Protein AF-A0A1W0X1Z4-F1 (afdb_monomer_lite)

Radius of gyration: 54.41 Å; chains: 1; bounding box: 114×65×173 Å

Organism: Hypsibius exemplaris (NCBI:txid2072580)

pLDDT: mean 77.18, std 20.22, range [38.5, 98.75]

InterPro domains:
  IPR028118 Chibby family [PF14645] (22-93)
  IPR028118 Chibby family [PF14645] (187-238)

Foldseek 3Di:
DDDPDPDDPPPPDDDPVVVVVVVVPPPPPDDPDPPDDPPPPPPDDPVVCCVVPNDPPQFDWDDDPDQWIWGQDPNDTDTDRPPDPDDDDDDDDDDDDDDDDDDDDDDDDDDDDPDDPPPPDDDDDDDDPDCVVVVVVVVVVVVVVVVVVVVVVVVVVVVVVVVVVVVVVVVVVVVVVVVVVVVVVVVVVVVVVVVVVVVVVVVVVVVVVVVVVVVVVVVVVVVVVVVVVVVVVVVVVVVVVVVVVVVVCVVPPPPPDDDDDDDDDDDDDD

Structure (mmCIF, N/CA/C/O backbone):
data_AF-A0A1W0X1Z4-F1
#
_entry.id   AF-A0A1W0X1Z4-F1
#
loop_
_atom_site.group_PDB
_atom_site.id
_atom_site.type_symbol
_atom_site.label_atom_id
_atom_site.label_alt_id
_atom_site.label_comp_id
_atom_site.label_asym_id
_atom_site.label_entity_id
_atom_site.label_seq_id
_atom_site.pdbx_PDB_ins_code
_atom_site.Cartn_x
_atom_site.Cartn_y
_atom_site.Cartn_z
_atom_site.occupancy
_atom_site.B_iso_or_equiv
_atom_site.auth_seq_id
_atom_site.auth_comp_id
_atom_site.auth_asym_id
_atom_site.auth_atom_id
_atom_site.pdbx_PDB_model_num
ATOM 1 N N . MET A 1 1 ? 16.809 -26.028 27.081 1.00 42.41 1 MET A N 1
ATOM 2 C CA . MET A 1 1 ? 16.417 -24.668 26.638 1.00 42.41 1 MET A CA 1
ATOM 3 C C . MET A 1 1 ? 15.830 -24.842 25.261 1.00 42.41 1 MET A C 1
ATOM 5 O O . MET A 1 1 ? 16.553 -25.019 24.288 1.00 42.41 1 MET A O 1
ATOM 9 N N . ASP A 1 2 ? 14.516 -24.996 25.261 1.00 44.25 2 ASP A N 1
ATOM 10 C CA . ASP A 1 2 ? 13.829 -25.962 24.418 1.00 44.25 2 ASP A CA 1
ATOM 11 C C . ASP A 1 2 ? 13.293 -25.353 23.127 1.00 44.25 2 ASP A C 1
ATOM 13 O O . ASP A 1 2 ? 12.839 -24.211 23.065 1.00 44.25 2 ASP A O 1
ATOM 17 N N . SER A 1 3 ? 13.363 -26.166 22.080 1.00 46.91 3 SER A N 1
ATOM 18 C CA . SER A 1 3 ? 12.913 -25.885 20.726 1.00 46.91 3 SER A CA 1
ATOM 19 C C . SER A 1 3 ? 11.382 -25.886 20.682 1.00 46.91 3 SER A C 1
ATOM 21 O O . SER A 1 3 ? 10.746 -26.938 20.728 1.00 46.91 3 SER A O 1
ATOM 23 N N . ILE A 1 4 ? 10.768 -24.709 20.569 1.00 54.06 4 ILE A N 1
ATOM 24 C CA . ILE A 1 4 ? 9.315 -24.583 20.402 1.00 54.06 4 ILE A CA 1
ATOM 25 C C . ILE A 1 4 ? 8.946 -24.979 18.963 1.00 54.06 4 ILE A C 1
ATOM 27 O O . ILE A 1 4 ? 8.939 -24.161 18.043 1.00 54.06 4 ILE A O 1
ATOM 31 N N . GLN A 1 5 ? 8.621 -26.259 18.768 1.00 52.72 5 GLN A N 1
ATOM 32 C CA . GLN A 1 5 ? 7.904 -26.749 17.592 1.00 52.72 5 GLN A CA 1
ATOM 33 C C . GLN A 1 5 ? 6.473 -26.192 17.605 1.00 52.72 5 GLN A C 1
ATOM 35 O O . GLN A 1 5 ? 5.587 -26.707 18.289 1.00 52.72 5 GLN A O 1
ATOM 40 N N . ARG A 1 6 ? 6.217 -25.146 16.813 1.00 51.22 6 ARG A N 1
ATOM 41 C CA . ARG A 1 6 ? 4.850 -24.715 16.492 1.00 51.22 6 ARG A CA 1
ATOM 42 C C . ARG A 1 6 ? 4.197 -25.760 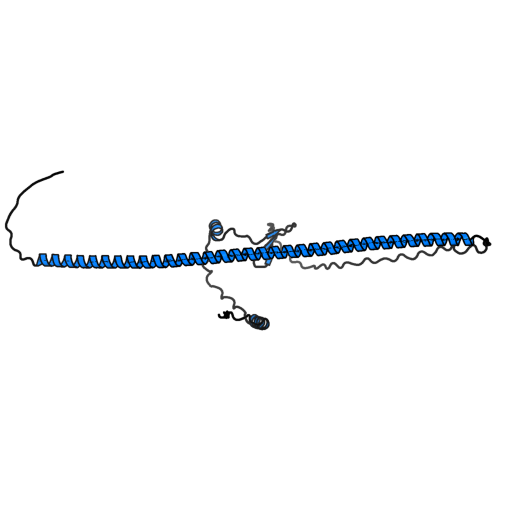15.584 1.00 51.22 6 ARG A C 1
ATOM 44 O O . ARG A 1 6 ? 4.406 -25.758 14.375 1.00 51.22 6 ARG A O 1
ATOM 51 N N . ARG A 1 7 ? 3.388 -26.650 16.162 1.00 42.22 7 ARG A N 1
ATOM 52 C CA . ARG A 1 7 ? 2.442 -27.484 15.407 1.00 42.22 7 ARG A CA 1
ATOM 53 C C . ARG A 1 7 ? 1.298 -26.596 14.913 1.00 42.22 7 ARG A C 1
ATOM 55 O O . ARG A 1 7 ? 0.395 -26.258 15.673 1.00 42.22 7 ARG A O 1
ATOM 62 N N . SER A 1 8 ? 1.344 -26.186 13.649 1.00 48.97 8 SER A N 1
ATOM 63 C CA . SER A 1 8 ? 0.197 -25.575 12.978 1.00 48.97 8 SER A CA 1
ATOM 64 C C . SER A 1 8 ? -0.847 -26.658 12.693 1.00 48.97 8 SER A C 1
ATOM 66 O O . SER A 1 8 ? -0.655 -27.477 11.801 1.00 48.97 8 SER A O 1
ATOM 68 N N . ASN A 1 9 ? -1.965 -26.649 13.420 1.00 50.47 9 ASN A N 1
ATOM 69 C CA . ASN A 1 9 ? -3.124 -27.519 13.166 1.00 50.47 9 ASN A CA 1
ATOM 70 C C . ASN A 1 9 ? -3.981 -27.057 11.969 1.00 50.47 9 ASN A C 1
ATOM 72 O O . ASN A 1 9 ? -5.149 -27.421 11.866 1.00 50.47 9 ASN A O 1
ATOM 76 N N . PHE A 1 10 ? -3.428 -26.252 11.060 1.00 44.81 10 PHE A N 1
ATOM 77 C CA . PHE A 1 10 ? -4.085 -26.013 9.782 1.00 44.81 10 PHE A CA 1
ATOM 78 C C . PHE A 1 10 ? -3.800 -27.210 8.876 1.00 44.81 10 PHE A C 1
ATOM 80 O O . PHE A 1 10 ? -2.621 -27.508 8.664 1.00 44.81 10 PHE A O 1
ATOM 87 N N . PRO A 1 11 ? -4.831 -27.905 8.355 1.00 53.03 11 PRO A N 1
ATOM 88 C CA . PRO A 1 11 ? -4.624 -28.969 7.389 1.00 53.03 11 PRO A CA 1
ATOM 89 C C . PRO A 1 11 ? -3.854 -28.363 6.223 1.00 53.03 11 PRO A C 1
ATOM 91 O O . PRO A 1 11 ? -4.335 -27.460 5.536 1.00 53.03 11 PRO A O 1
ATOM 94 N N . THR A 1 12 ? -2.605 -28.798 6.088 1.00 54.62 12 THR A N 1
ATOM 95 C CA . THR A 1 12 ? -1.700 -28.364 5.040 1.00 54.62 12 THR A CA 1
ATOM 96 C C . THR A 1 12 ? -2.408 -28.616 3.722 1.00 54.62 12 THR A C 1
ATOM 98 O O . THR A 1 12 ? -2.761 -29.752 3.420 1.00 54.62 12 THR A O 1
ATOM 101 N N . LEU A 1 13 ? -2.704 -27.513 3.036 1.00 56.91 13 LEU A N 1
ATOM 102 C CA . LEU A 1 13 ? -3.072 -27.386 1.634 1.00 56.91 13 LEU A CA 1
ATOM 103 C C . LEU A 1 13 ? -3.177 -28.738 0.923 1.00 56.91 13 LEU A C 1
ATOM 105 O O . LEU A 1 13 ? -2.164 -29.349 0.578 1.00 56.91 13 LEU A O 1
ATOM 109 N N . LEU A 1 14 ? -4.417 -29.185 0.708 1.00 55.78 14 LEU A N 1
ATOM 110 C CA . LEU A 1 14 ? -4.718 -30.278 -0.210 1.00 55.78 14 LEU A CA 1
ATOM 111 C C . LEU A 1 14 ? -3.873 -30.106 -1.477 1.00 55.78 14 LEU A C 1
ATOM 113 O O . LEU A 1 14 ? -3.861 -29.033 -2.085 1.00 55.78 14 LEU A O 1
ATOM 117 N N . HIS A 1 15 ? -3.158 -31.170 -1.843 1.00 62.44 15 HIS A N 1
ATOM 118 C CA . HIS A 1 15 ? -2.322 -31.233 -3.035 1.00 62.44 15 HIS A CA 1
ATOM 119 C C . HIS A 1 15 ? -3.107 -30.680 -4.243 1.00 62.44 15 HIS A C 1
ATOM 121 O O . HIS A 1 15 ? -4.278 -31.044 -4.398 1.00 62.44 15 HIS A O 1
ATOM 127 N N . PRO A 1 16 ? -2.516 -29.842 -5.121 1.00 66.19 16 PRO A N 1
ATOM 128 C CA . PRO A 1 16 ? -3.241 -29.161 -6.201 1.00 66.19 16 PRO A CA 1
ATOM 129 C C . PRO A 1 16 ? -4.113 -30.086 -7.064 1.00 66.19 16 PRO A C 1
ATOM 131 O O . PRO A 1 16 ? -5.140 -29.668 -7.584 1.00 66.19 16 PRO A O 1
ATOM 134 N N . VAL A 1 17 ? -3.744 -31.365 -7.170 1.00 62.34 17 VAL A N 1
ATOM 135 C CA . VAL A 1 17 ? -4.475 -32.398 -7.921 1.00 62.34 17 VAL A CA 1
ATOM 136 C C . VAL A 1 17 ? -5.782 -32.844 -7.234 1.00 62.34 17 VAL A C 1
ATOM 138 O O . VAL A 1 17 ? -6.765 -33.131 -7.916 1.00 62.34 17 VAL A O 1
ATOM 141 N N . GLU A 1 18 ? -5.844 -32.854 -5.901 1.00 60.94 18 GLU A N 1
ATOM 142 C CA . GLU A 1 18 ? -7.048 -33.224 -5.134 1.00 60.94 18 GLU A CA 1
ATOM 143 C C . GLU A 1 18 ? -8.120 -32.121 -5.203 1.00 60.94 18 GLU A C 1
ATOM 145 O O . GLU A 1 18 ? -9.317 -32.406 -5.286 1.00 60.94 18 GLU A O 1
ATOM 150 N N . TYR A 1 19 ? -7.698 -30.854 -5.273 1.00 61.56 19 TYR A N 1
ATOM 151 C CA . TYR A 1 19 ? -8.595 -29.696 -5.364 1.00 61.56 19 TYR A CA 1
ATOM 152 C C . TYR A 1 19 ? -9.484 -29.731 -6.623 1.00 61.56 19 TYR A C 1
ATOM 154 O O . TYR A 1 19 ? -10.674 -29.405 -6.574 1.00 61.56 19 TYR A O 1
ATOM 162 N N . TYR A 1 20 ? -8.953 -30.212 -7.753 1.00 59.94 20 TYR A N 1
ATOM 163 C CA . TYR A 1 20 ? -9.721 -30.318 -9.000 1.00 59.94 20 TYR A CA 1
ATOM 164 C C . TYR A 1 20 ? -10.710 -31.491 -9.025 1.00 59.94 20 TYR A C 1
ATOM 166 O O . TYR A 1 20 ? -11.700 -31.427 -9.759 1.00 59.94 20 TYR A O 1
ATOM 174 N N . LYS A 1 21 ? -10.516 -32.530 -8.199 1.00 61.91 21 LYS A N 1
ATOM 175 C CA . LYS A 1 21 ? -11.483 -33.636 -8.071 1.00 61.91 21 LYS A CA 1
ATOM 176 C C . LYS A 1 21 ? -12.766 -33.195 -7.363 1.00 61.91 21 LYS A C 1
ATOM 178 O O . LYS A 1 21 ? -13.852 -33.589 -7.782 1.00 61.91 21 LYS A O 1
ATOM 183 N N . TYR A 1 22 ? -12.665 -32.320 -6.361 1.00 57.91 22 TYR A N 1
ATOM 184 C CA . TYR A 1 22 ? -13.831 -31.808 -5.628 1.00 57.91 22 TYR A CA 1
ATOM 185 C C . TYR A 1 22 ? -14.647 -30.778 -6.420 1.00 57.91 22 TYR A C 1
ATOM 187 O O . TYR A 1 22 ? -15.870 -30.719 -6.285 1.00 57.91 22 TYR A O 1
ATOM 195 N N . LYS A 1 23 ? -14.012 -30.018 -7.319 1.00 58.75 23 LYS A N 1
ATOM 196 C CA . LYS A 1 23 ? -14.700 -28.988 -8.115 1.00 58.75 23 LYS A CA 1
ATOM 197 C C . LYS A 1 23 ? -15.710 -29.560 -9.123 1.00 58.75 23 LYS A C 1
ATOM 199 O O . LYS A 1 23 ? -16.647 -28.863 -9.497 1.00 58.75 23 LYS A O 1
ATOM 204 N N . LYS A 1 24 ? -15.560 -30.824 -9.544 1.00 61.50 24 LYS A N 1
ATOM 205 C CA . LYS A 1 24 ? -16.458 -31.458 -10.531 1.00 61.50 24 LYS A CA 1
ATOM 206 C C . LYS A 1 24 ? -17.792 -31.932 -9.937 1.00 61.50 24 LYS A C 1
ATOM 208 O O . LYS A 1 24 ? -18.762 -32.062 -10.676 1.00 61.50 24 LYS A O 1
ATOM 213 N N . TYR A 1 25 ? -17.852 -32.147 -8.621 1.00 68.31 25 TYR A N 1
ATOM 214 C CA . TYR A 1 25 ? -19.056 -32.620 -7.921 1.00 68.31 25 TYR A CA 1
ATOM 215 C C . TYR A 1 25 ? -19.674 -31.577 -6.989 1.00 68.31 25 TYR A C 1
ATOM 217 O O . TYR A 1 25 ? -20.813 -31.741 -6.554 1.00 68.31 25 TYR A O 1
ATOM 225 N N . PHE A 1 26 ? -18.967 -30.481 -6.708 1.00 64.50 26 PHE A N 1
ATOM 226 C CA . PHE A 1 26 ? -19.523 -29.377 -5.941 1.00 64.50 26 PHE A CA 1
ATOM 227 C C . PHE A 1 26 ? -20.346 -28.458 -6.849 1.00 64.50 26 PHE A C 1
ATOM 229 O O . PHE A 1 26 ? -19.902 -27.396 -7.276 1.00 64.50 26 PHE A O 1
ATOM 236 N N . GLN A 1 27 ? -21.564 -28.892 -7.160 1.00 75.88 27 GLN A N 1
ATOM 237 C CA . GLN A 1 27 ? -22.613 -27.998 -7.633 1.00 75.88 27 GLN A CA 1
ATOM 238 C C . GLN A 1 27 ? -23.367 -27.516 -6.390 1.00 75.88 27 GLN A C 1
ATOM 240 O O . GLN A 1 27 ? -24.193 -28.274 -5.869 1.00 75.88 27 GLN A O 1
ATOM 245 N N . PRO A 1 28 ? -23.065 -26.318 -5.845 1.00 74.25 28 PRO A N 1
ATOM 246 C CA . PRO A 1 28 ? -23.845 -25.786 -4.740 1.00 74.25 28 PRO A CA 1
ATOM 247 C C . PRO A 1 28 ? -25.300 -25.755 -5.194 1.00 74.25 28 PRO A C 1
ATOM 249 O O . PRO A 1 28 ? -25.640 -25.117 -6.192 1.00 74.25 28 PRO A O 1
ATOM 252 N N . LYS A 1 29 ? -26.144 -26.531 -4.509 1.00 77.25 29 LYS A N 1
ATOM 253 C CA . LYS A 1 29 ? -27.566 -26.614 -4.829 1.00 77.25 29 LYS A CA 1
ATOM 254 C C . LYS A 1 29 ? -28.115 -25.190 -4.818 1.00 77.25 29 LYS A C 1
ATOM 256 O O . LYS A 1 29 ? -27.936 -24.479 -3.829 1.00 77.25 29 LYS A O 1
ATOM 261 N N . LEU A 1 30 ? -28.749 -24.784 -5.919 1.00 73.56 30 LEU A N 1
ATOM 262 C CA . LEU A 1 30 ? -29.443 -23.502 -6.007 1.00 73.56 30 LEU A CA 1
ATOM 263 C C . LEU A 1 30 ? -30.362 -23.379 -4.793 1.00 73.56 30 LEU A C 1
ATOM 265 O O . LEU A 1 30 ? -31.167 -24.275 -4.525 1.00 73.56 30 LEU A O 1
ATOM 269 N N . ALA A 1 31 ? -30.186 -22.301 -4.027 1.00 74.81 31 ALA A N 1
ATOM 270 C CA . ALA A 1 31 ? -31.009 -22.062 -2.856 1.00 74.81 31 ALA A CA 1
ATOM 271 C C . ALA A 1 31 ? -32.487 -22.081 -3.289 1.00 74.81 31 ALA A C 1
ATOM 273 O O . ALA A 1 31 ? -32.821 -21.454 -4.300 1.00 74.81 31 ALA A O 1
ATOM 274 N N . PRO A 1 32 ? -33.371 -22.793 -2.567 1.00 79.06 32 PRO A N 1
ATOM 275 C CA . PRO A 1 32 ? -34.784 -22.833 -2.906 1.00 79.06 32 PRO A CA 1
ATOM 276 C C . PRO A 1 32 ? -35.339 -21.409 -3.037 1.00 79.06 32 PRO A C 1
ATOM 278 O O . PRO A 1 32 ? -34.972 -20.551 -2.221 1.00 79.06 32 PRO A O 1
ATOM 281 N N . PRO A 1 33 ? -36.221 -21.137 -4.017 1.00 77.00 33 PRO A N 1
ATOM 282 C CA . PRO A 1 33 ? -36.819 -19.820 -4.175 1.00 77.00 33 PRO A CA 1
ATOM 283 C C . PRO A 1 33 ? -37.506 -19.427 -2.866 1.00 77.00 33 PRO A C 1
ATOM 285 O O . PRO A 1 33 ? -38.450 -20.079 -2.406 1.00 77.00 33 PRO A O 1
ATOM 288 N N . ARG A 1 34 ? -36.984 -18.383 -2.213 1.00 72.50 34 ARG A N 1
ATOM 289 C CA . ARG A 1 34 ? -37.538 -17.899 -0.949 1.00 72.50 34 ARG A CA 1
ATOM 290 C C . ARG A 1 34 ? -38.942 -17.367 -1.222 1.00 72.50 34 ARG A C 1
ATOM 292 O O . ARG A 1 34 ? -39.112 -16.413 -1.969 1.00 72.50 34 ARG A O 1
ATOM 299 N N . LYS A 1 35 ? -39.946 -17.959 -0.568 1.00 77.69 35 LYS A N 1
ATOM 300 C CA . LYS A 1 35 ? -41.360 -17.542 -0.659 1.00 77.69 35 LYS A CA 1
ATOM 301 C C . LYS A 1 35 ? -41.638 -16.163 -0.044 1.00 77.69 35 LYS A C 1
ATOM 303 O O . LYS A 1 35 ? -42.751 -15.664 -0.149 1.00 77.69 35 LYS A O 1
ATOM 308 N N . LYS A 1 36 ? -40.652 -15.566 0.629 1.00 68.44 36 LYS A N 1
ATOM 309 C CA . LYS A 1 36 ? -40.732 -14.230 1.218 1.00 68.44 36 LYS A CA 1
ATOM 310 C C . LYS A 1 36 ? -39.440 -13.478 0.875 1.00 68.44 36 LYS A C 1
ATOM 312 O O . LYS A 1 36 ? -38.366 -14.047 1.108 1.00 68.44 36 LYS A O 1
ATOM 317 N N . PRO A 1 37 ? -39.507 -12.255 0.317 1.00 64.12 37 PRO A N 1
ATOM 318 C CA . PRO A 1 37 ? -38.323 -11.415 0.182 1.00 64.12 37 PRO A CA 1
ATOM 319 C C . PRO A 1 37 ? -37.706 -11.222 1.571 1.00 64.12 37 PRO A C 1
ATOM 321 O O . PRO A 1 37 ? -38.420 -11.150 2.571 1.00 64.12 37 PRO A O 1
ATOM 324 N N . ALA A 1 38 ? -36.376 -11.218 1.656 1.00 59.22 38 ALA A N 1
ATOM 325 C CA . ALA A 1 38 ? -35.709 -10.965 2.924 1.00 59.22 38 ALA A CA 1
ATOM 326 C C . ALA A 1 38 ? -36.148 -9.584 3.438 1.00 59.22 38 ALA A C 1
ATOM 328 O O . ALA A 1 38 ? -35.969 -8.586 2.744 1.00 59.22 38 ALA A O 1
ATOM 329 N N . ASN A 1 39 ? -36.682 -9.523 4.660 1.00 52.91 39 ASN A N 1
ATOM 330 C CA . ASN A 1 39 ? -37.043 -8.274 5.350 1.00 52.91 39 ASN A CA 1
ATOM 331 C C . ASN A 1 39 ? -35.828 -7.372 5.663 1.00 52.91 39 ASN A C 1
ATOM 333 O O . ASN A 1 39 ? -35.940 -6.420 6.424 1.00 52.91 39 ASN A O 1
ATOM 337 N N . SER A 1 40 ? -34.661 -7.645 5.078 1.00 54.81 40 SER A N 1
ATOM 338 C CA . SER A 1 40 ? -33.476 -6.796 5.149 1.00 54.81 40 SER A CA 1
ATOM 339 C C . SER A 1 40 ? -33.487 -5.661 4.122 1.00 54.81 40 SER A C 1
ATOM 341 O O . SER A 1 40 ? -32.496 -4.946 4.010 1.00 54.81 40 SER A O 1
ATOM 343 N N . PHE A 1 41 ? -34.576 -5.465 3.370 1.00 52.44 41 PHE A N 1
ATOM 344 C CA . PHE A 1 41 ? -34.746 -4.267 2.548 1.00 52.44 41 PHE A CA 1
ATOM 345 C C . PHE A 1 41 ? -35.169 -3.095 3.443 1.00 52.44 41 PHE A C 1
ATOM 347 O O . PHE A 1 41 ? -36.310 -2.638 3.421 1.00 52.44 41 PHE A O 1
ATOM 354 N N . ILE A 1 42 ? -34.243 -2.644 4.291 1.00 59.72 42 ILE A N 1
ATOM 355 C CA . ILE A 1 42 ? -34.396 -1.394 5.029 1.00 59.72 42 ILE A CA 1
ATOM 356 C C . ILE A 1 42 ? -34.448 -0.295 3.967 1.00 59.72 42 ILE A C 1
ATOM 358 O O . ILE A 1 42 ? -33.437 0.027 3.343 1.00 59.72 42 ILE A O 1
ATOM 362 N N . GLN A 1 43 ? -35.638 0.253 3.719 1.00 64.69 43 GLN A N 1
ATOM 363 C CA . GLN A 1 43 ? -35.814 1.429 2.872 1.00 64.69 43 GLN A CA 1
ATOM 364 C C . GLN A 1 43 ? -35.261 2.648 3.614 1.00 64.69 43 GLN A C 1
ATOM 366 O O . GLN A 1 43 ? -35.995 3.430 4.214 1.00 64.69 43 GLN A O 1
ATOM 371 N N . LEU A 1 44 ? -33.938 2.786 3.629 1.00 61.94 44 LEU A N 1
ATOM 372 C CA . LEU A 1 44 ? -33.303 4.011 4.082 1.00 61.94 44 LEU A CA 1
ATOM 373 C C . LEU A 1 44 ? -33.494 5.069 2.999 1.00 61.94 44 LEU A C 1
ATOM 375 O O . LEU A 1 44 ? -33.209 4.840 1.824 1.00 61.94 44 LEU A O 1
ATOM 379 N N . SER A 1 45 ? -33.961 6.249 3.402 1.00 68.62 45 SER A N 1
ATOM 380 C CA . SER A 1 45 ? -33.897 7.435 2.551 1.00 68.62 45 SER A CA 1
ATOM 381 C C . SER A 1 45 ? -32.445 7.656 2.098 1.00 68.62 45 SER A C 1
ATOM 383 O O . SER A 1 45 ? -31.550 7.454 2.926 1.00 68.62 45 SER A O 1
ATOM 385 N N . PRO A 1 46 ? -32.192 8.136 0.868 1.00 68.94 46 PRO A N 1
ATOM 386 C CA . PRO A 1 46 ? -30.842 8.303 0.321 1.00 68.94 46 PRO A CA 1
ATOM 387 C C . PRO A 1 46 ? -29.855 9.008 1.266 1.00 68.94 46 PRO A C 1
ATOM 389 O O . PRO A 1 46 ? -28.710 8.592 1.367 1.00 68.94 46 PRO A O 1
ATOM 392 N N . ALA A 1 47 ? -30.313 10.000 2.039 1.00 68.88 47 ALA A N 1
ATOM 393 C CA . ALA A 1 47 ? -29.492 10.697 3.033 1.00 68.88 47 ALA A CA 1
ATOM 394 C C . ALA A 1 47 ? -28.971 9.781 4.161 1.00 68.88 47 ALA A C 1
ATOM 396 O O . ALA A 1 47 ? -27.787 9.800 4.477 1.00 68.88 47 ALA A O 1
ATOM 397 N N . LYS A 1 48 ? -29.838 8.925 4.718 1.00 73.62 48 LYS A N 1
ATOM 398 C CA . LYS A 1 48 ? -29.480 7.966 5.780 1.00 73.62 48 LYS A CA 1
ATOM 399 C C . LYS A 1 48 ? -28.641 6.802 5.257 1.00 73.62 48 LYS A C 1
ATOM 401 O O . LYS A 1 48 ? -27.876 6.209 6.008 1.00 73.62 48 LYS A O 1
ATOM 406 N N . PHE A 1 49 ? -28.785 6.468 3.974 1.00 69.69 49 PHE A N 1
ATOM 407 C CA . PHE A 1 49 ? -27.951 5.456 3.335 1.00 69.69 49 PHE A CA 1
ATOM 408 C C . PHE A 1 49 ? -26.501 5.938 3.214 1.00 69.69 49 PHE A C 1
ATOM 410 O O . PHE A 1 49 ? -25.589 5.199 3.569 1.00 69.69 49 PHE A O 1
ATOM 417 N N . THR A 1 50 ? -26.295 7.192 2.799 1.00 68.38 50 THR A N 1
ATOM 418 C CA . THR A 1 50 ? -24.960 7.803 2.693 1.00 68.38 50 THR A CA 1
ATOM 419 C C . THR A 1 50 ? -24.267 7.946 4.049 1.00 68.38 50 THR A C 1
ATOM 421 O O . THR A 1 50 ? -23.053 7.802 4.140 1.00 68.38 50 THR A O 1
ATOM 424 N N . GLU A 1 51 ? -25.030 8.200 5.112 1.00 74.44 51 GLU A N 1
ATOM 425 C CA . GLU A 1 51 ? -24.506 8.277 6.480 1.00 74.44 51 GLU A CA 1
ATOM 426 C C . GLU A 1 51 ? -24.096 6.898 7.023 1.00 74.44 51 GLU A C 1
ATOM 428 O O . GLU A 1 51 ? -23.019 6.754 7.595 1.00 74.44 51 GLU A O 1
ATOM 433 N N . ALA A 1 52 ? -24.919 5.865 6.806 1.00 69.81 52 ALA A N 1
ATOM 434 C CA . ALA A 1 52 ? -24.666 4.525 7.338 1.00 69.81 52 ALA A CA 1
ATOM 435 C C . ALA A 1 52 ? -23.658 3.702 6.514 1.00 69.81 52 ALA A C 1
ATOM 437 O O . ALA A 1 52 ? -22.942 2.873 7.072 1.00 69.81 52 ALA A O 1
ATOM 438 N N . PHE A 1 53 ? -23.611 3.904 5.194 1.00 68.56 53 PHE A N 1
ATOM 439 C CA . PHE A 1 53 ? -22.812 3.093 4.265 1.00 68.56 53 PHE A CA 1
ATOM 440 C C . PHE A 1 53 ? -21.758 3.902 3.492 1.00 68.56 53 PHE A C 1
ATOM 442 O O . PHE A 1 53 ? -21.064 3.346 2.640 1.00 68.56 53 PHE A O 1
ATOM 449 N N . GLY A 1 54 ? -21.604 5.192 3.804 1.00 70.31 54 GLY A N 1
ATOM 450 C CA . GLY A 1 54 ? -20.686 6.100 3.119 1.00 70.31 54 GLY A CA 1
ATOM 451 C C . GLY A 1 54 ? -21.198 6.553 1.749 1.00 70.31 54 GLY A C 1
ATOM 452 O O . GLY A 1 54 ? -22.291 6.194 1.308 1.00 70.31 54 GLY A O 1
ATOM 453 N N . LEU A 1 55 ? -20.394 7.362 1.050 1.00 67.06 55 LEU A N 1
ATOM 454 C CA . LEU A 1 55 ? -20.665 7.736 -0.339 1.00 67.06 55 LEU A CA 1
ATOM 455 C C . LEU A 1 55 ? -20.816 6.458 -1.160 1.00 67.06 55 LEU A C 1
ATOM 457 O O . LEU A 1 55 ? -19.867 5.686 -1.288 1.00 67.06 55 LEU A O 1
ATOM 461 N N . THR A 1 56 ? -22.006 6.232 -1.714 1.00 60.81 56 THR A N 1
ATOM 462 C CA . THR A 1 56 ? -22.230 5.133 -2.646 1.00 60.81 56 THR A CA 1
ATOM 463 C C . THR A 1 56 ? -21.291 5.323 -3.819 1.00 60.81 56 THR A C 1
ATOM 465 O O . THR A 1 56 ? -21.528 6.184 -4.669 1.00 60.81 56 THR A O 1
ATOM 468 N N . ILE A 1 57 ? -20.205 4.553 -3.842 1.00 69.31 57 ILE A N 1
ATOM 469 C CA . ILE A 1 57 ? -19.299 4.508 -4.979 1.00 69.31 57 ILE A CA 1
ATOM 470 C C . ILE A 1 57 ? -20.128 3.901 -6.103 1.00 69.31 57 ILE A C 1
ATOM 472 O O . ILE A 1 57 ? -20.354 2.692 -6.154 1.00 69.31 57 ILE A O 1
ATOM 476 N N . SER A 1 58 ? -20.668 4.766 -6.958 1.00 74.50 58 SER A N 1
ATOM 477 C CA . SER A 1 58 ? -21.307 4.343 -8.194 1.00 74.50 58 SER A CA 1
ATOM 478 C C . SER A 1 58 ? -20.337 3.427 -8.940 1.00 74.50 58 SER A C 1
ATOM 480 O O . SER A 1 58 ? -19.132 3.707 -8.921 1.00 74.50 58 SER A O 1
ATOM 482 N N . PRO A 1 59 ? -20.824 2.356 -9.587 1.00 81.38 59 PRO A N 1
ATOM 483 C CA . PRO A 1 59 ? -19.952 1.426 -10.279 1.00 81.38 59 PRO A CA 1
ATOM 484 C C . PRO A 1 59 ? -18.996 2.180 -11.215 1.00 81.38 59 PRO A C 1
ATOM 486 O O . PRO A 1 59 ? -19.417 3.137 -11.880 1.00 81.38 59 PRO A O 1
ATOM 489 N N . PRO A 1 60 ? -17.701 1.812 -11.229 1.00 83.44 60 PRO A N 1
ATOM 490 C CA . PRO A 1 60 ? -16.689 2.583 -11.928 1.00 83.44 60 PRO A CA 1
ATOM 491 C C . PRO A 1 60 ? -17.083 2.712 -13.396 1.00 83.44 60 PRO A C 1
ATOM 493 O O . PRO A 1 60 ? -17.397 1.726 -14.070 1.00 83.44 60 PRO A O 1
ATOM 496 N N . THR A 1 61 ? -17.132 3.963 -13.850 1.00 86.12 61 THR A N 1
ATOM 497 C CA . THR A 1 61 ? -17.576 4.318 -15.192 1.00 86.12 61 THR A CA 1
ATOM 498 C C . THR A 1 61 ? -16.403 4.907 -15.959 1.00 86.12 61 THR A C 1
ATOM 500 O O . THR A 1 61 ? -15.787 5.863 -15.494 1.00 86.12 61 THR A O 1
ATOM 503 N N . ILE A 1 62 ? -16.083 4.346 -17.124 1.00 89.50 62 ILE A N 1
ATOM 504 C CA . ILE A 1 62 ? -15.013 4.840 -17.997 1.00 89.50 62 ILE A CA 1
ATOM 505 C C . ILE A 1 62 ? -15.657 5.423 -19.254 1.00 89.50 62 ILE A C 1
ATOM 507 O O . ILE A 1 62 ? -16.368 4.725 -19.980 1.00 89.50 62 ILE A O 1
ATOM 511 N N . SER A 1 63 ? -15.405 6.704 -19.519 1.00 85.50 63 SER A N 1
ATOM 512 C CA . SER A 1 63 ? -15.780 7.371 -20.767 1.00 85.50 63 SER A CA 1
ATOM 513 C C . SER A 1 63 ? -14.566 7.448 -21.686 1.00 85.50 63 SER A C 1
ATOM 515 O O . SER A 1 63 ? -13.664 8.256 -21.467 1.00 85.50 63 SER A O 1
ATOM 517 N N . LEU A 1 64 ? -14.545 6.609 -22.717 1.00 84.31 64 LEU A N 1
ATOM 518 C CA . LEU A 1 64 ? -13.593 6.722 -23.822 1.00 84.31 64 LEU A CA 1
ATOM 519 C C . LEU A 1 64 ? -14.182 7.717 -24.836 1.00 84.31 64 LEU A C 1
ATOM 521 O O . LEU A 1 64 ? -15.392 7.693 -25.050 1.00 84.31 64 LEU A O 1
ATOM 525 N N . GLY A 1 65 ? -13.359 8.629 -25.373 1.00 65.62 65 GLY A N 1
ATOM 526 C CA . GLY A 1 65 ? -13.702 9.906 -26.044 1.00 65.62 65 GLY A CA 1
ATOM 527 C C . GLY A 1 65 ? -14.576 9.882 -27.313 1.00 65.62 65 GLY A C 1
ATOM 528 O O . GLY A 1 65 ? -14.389 10.687 -28.219 1.00 65.62 65 GLY A O 1
ATOM 529 N N . ASN A 1 66 ? -15.539 8.976 -27.394 1.00 64.06 66 ASN A N 1
ATOM 530 C CA . ASN A 1 66 ? -16.408 8.710 -28.523 1.00 64.06 66 ASN A CA 1
ATOM 531 C C . ASN A 1 66 ? -17.694 8.048 -27.994 1.00 64.06 66 ASN A C 1
ATOM 533 O O . ASN A 1 66 ? -17.936 6.857 -28.171 1.00 64.06 66 ASN A O 1
ATOM 537 N N . SER A 1 67 ? -18.526 8.855 -27.321 1.00 70.25 67 SER A N 1
ATOM 538 C CA . SER A 1 67 ? -19.955 8.632 -26.997 1.00 70.25 67 SER A CA 1
ATOM 539 C C . SER A 1 67 ? -20.377 7.359 -26.237 1.00 70.25 67 SER A C 1
ATOM 541 O O . SER A 1 67 ? -21.553 7.233 -25.901 1.00 70.25 67 SER A O 1
ATOM 543 N N . ASN A 1 68 ? -19.461 6.445 -25.922 1.00 80.94 68 ASN A N 1
ATOM 544 C CA . ASN A 1 68 ? -19.753 5.205 -25.213 1.00 80.94 68 ASN A CA 1
ATOM 545 C C . ASN A 1 68 ? -19.169 5.261 -23.796 1.00 80.94 68 ASN A C 1
ATOM 547 O O . ASN A 1 68 ? -17.956 5.381 -23.614 1.00 80.94 68 ASN A O 1
ATOM 551 N N . SER A 1 69 ? -20.039 5.150 -22.792 1.00 88.31 69 SER A N 1
ATOM 552 C CA . SER A 1 69 ? -19.655 4.983 -21.389 1.00 88.31 69 SER A CA 1
ATOM 553 C C . SER A 1 69 ? -19.742 3.515 -20.986 1.00 88.31 69 SER A C 1
ATOM 555 O O . SER A 1 69 ? -20.767 2.857 -21.185 1.00 88.31 69 SER A O 1
ATOM 557 N N . PHE A 1 70 ? -18.672 2.997 -20.393 1.00 89.12 70 PHE A N 1
ATOM 558 C CA . PHE A 1 70 ? -18.606 1.632 -19.879 1.00 89.12 70 PHE A CA 1
ATOM 559 C C . PHE A 1 70 ? -18.831 1.654 -18.373 1.00 89.12 70 PHE A C 1
ATOM 561 O O . PHE A 1 70 ? -18.114 2.359 -17.672 1.00 89.12 70 PHE A O 1
ATOM 568 N N . THR A 1 71 ? -19.793 0.880 -17.880 1.00 91.50 71 THR A N 1
ATOM 569 C CA . THR A 1 71 ? -20.088 0.715 -16.449 1.00 91.50 71 THR A CA 1
ATOM 570 C C . THR A 1 71 ? -19.785 -0.713 -16.017 1.00 91.50 71 THR A C 1
ATOM 572 O O . THR A 1 71 ? -20.240 -1.666 -16.658 1.00 91.50 71 THR A O 1
ATOM 575 N N . PHE A 1 72 ? -19.026 -0.880 -14.937 1.00 87.25 72 PHE A N 1
ATOM 576 C CA . PHE A 1 72 ? -18.726 -2.199 -14.382 1.00 87.25 72 PHE A CA 1
ATOM 577 C C . PHE A 1 72 ? -19.821 -2.646 -13.405 1.00 87.25 72 PHE A C 1
ATOM 579 O O . PHE A 1 72 ? -19.891 -2.139 -12.288 1.00 87.25 72 PHE A O 1
ATOM 586 N N . CYS A 1 73 ? -20.662 -3.600 -13.811 1.00 86.38 73 CYS A N 1
ATOM 587 C CA . CYS A 1 73 ? -21.734 -4.157 -12.980 1.00 86.38 73 CYS A CA 1
ATOM 588 C C . CYS A 1 73 ? -21.612 -5.687 -12.941 1.00 86.38 73 CYS A C 1
ATOM 590 O O . CYS A 1 73 ? -21.422 -6.317 -13.978 1.00 86.38 73 CYS A O 1
ATOM 592 N N . ASP A 1 74 ? -21.703 -6.286 -11.750 1.00 85.81 74 ASP A N 1
ATOM 593 C CA . ASP A 1 74 ? -21.695 -7.746 -11.541 1.00 85.81 74 ASP A CA 1
ATOM 594 C C . ASP A 1 74 ? -20.502 -8.493 -12.171 1.00 85.81 74 ASP A C 1
ATOM 596 O O . ASP A 1 74 ? -20.625 -9.614 -12.662 1.00 85.81 74 ASP A O 1
ATOM 600 N N . GLY A 1 75 ? -19.318 -7.871 -12.167 1.00 84.94 75 GLY A N 1
ATOM 601 C CA . GLY A 1 75 ? -18.106 -8.475 -12.727 1.00 84.94 75 GLY A CA 1
ATOM 602 C C . GLY A 1 75 ? -17.968 -8.340 -14.247 1.00 84.94 75 GLY A C 1
ATOM 603 O O . GLY A 1 75 ? -17.017 -8.879 -14.813 1.00 84.94 75 GLY A O 1
ATOM 604 N N . ILE A 1 76 ? -18.889 -7.637 -14.917 1.00 84.25 76 ILE A N 1
ATOM 605 C CA . ILE A 1 76 ? -18.922 -7.502 -16.377 1.00 84.25 76 ILE A CA 1
ATOM 606 C C . ILE A 1 76 ? -18.975 -6.018 -16.767 1.00 84.25 76 ILE A C 1
ATOM 608 O O . ILE A 1 76 ? -19.752 -5.225 -16.232 1.00 84.25 76 ILE A O 1
ATOM 612 N N . TRP A 1 77 ? -18.148 -5.630 -17.741 1.00 87.56 77 TRP A N 1
ATOM 613 C CA . TRP A 1 77 ? -18.219 -4.305 -18.356 1.00 87.56 77 TRP A CA 1
ATOM 614 C C . TRP A 1 77 ? -19.414 -4.233 -19.303 1.00 87.56 77 TRP A C 1
ATOM 616 O O . TRP A 1 77 ? -19.477 -4.946 -20.304 1.00 87.56 77 TRP A O 1
ATOM 626 N N . THR A 1 78 ? -20.359 -3.353 -18.989 1.00 90.69 78 THR A N 1
ATOM 627 C CA . THR A 1 78 ? -21.553 -3.113 -19.802 1.00 90.69 78 THR A CA 1
ATOM 628 C C . THR A 1 78 ? -21.433 -1.777 -20.523 1.00 90.69 78 THR A C 1
ATOM 630 O O . THR A 1 78 ? -21.028 -0.772 -19.937 1.00 90.69 78 THR A O 1
ATOM 633 N N . VAL A 1 79 ? -21.761 -1.760 -21.818 1.00 89.88 79 VAL A N 1
ATOM 634 C CA . VAL A 1 79 ? -21.800 -0.526 -22.610 1.00 89.88 79 VAL A CA 1
ATOM 635 C C . VAL A 1 79 ? -23.136 0.154 -22.355 1.00 89.88 79 VAL A C 1
ATOM 637 O O . VAL A 1 79 ? -24.187 -0.330 -22.778 1.00 89.88 79 VAL A O 1
ATOM 640 N N . SER A 1 80 ? -23.107 1.282 -21.657 1.00 73.88 80 SER A N 1
ATOM 641 C CA . SER A 1 80 ? -24.280 2.135 -21.516 1.00 73.88 80 SER A CA 1
ATOM 642 C C . SER A 1 80 ? -24.347 3.059 -22.729 1.00 73.88 80 SER A C 1
ATOM 644 O O . SER A 1 80 ? -23.621 4.044 -22.839 1.00 73.88 80 SER A O 1
ATOM 646 N N . HIS A 1 81 ? -25.207 2.723 -23.688 1.00 70.94 81 HIS A N 1
ATOM 647 C CA . HIS A 1 81 ? -25.548 3.682 -24.729 1.00 70.94 81 HIS A CA 1
ATOM 648 C C . HIS A 1 81 ? -26.426 4.770 -24.106 1.00 70.94 81 HIS A C 1
ATOM 650 O O . HIS A 1 81 ? -27.407 4.434 -23.427 1.00 70.94 81 HIS A O 1
ATOM 656 N N . PRO A 1 82 ? -26.119 6.064 -24.313 1.00 60.34 82 PRO A N 1
ATOM 657 C CA . PRO A 1 82 ? -26.995 7.129 -23.860 1.00 60.34 82 PRO A CA 1
ATOM 658 C C . PRO A 1 82 ? -28.368 6.891 -24.490 1.00 60.34 82 PRO A C 1
ATOM 660 O O . PRO A 1 82 ? -28.505 6.863 -25.715 1.00 60.34 82 PRO A O 1
ATOM 663 N N . LYS A 1 83 ? -29.381 6.649 -23.648 1.00 50.66 83 LYS A N 1
ATOM 664 C CA . LYS A 1 83 ? -30.767 6.452 -24.082 1.00 50.66 83 LYS A CA 1
ATOM 665 C C . LYS A 1 83 ? -31.245 7.744 -24.737 1.00 50.66 83 LYS A C 1
ATOM 667 O O . LYS A 1 83 ? -31.834 8.606 -24.088 1.00 50.66 83 LYS A O 1
ATOM 672 N N . THR A 1 84 ? -31.002 7.884 -26.034 1.00 48.72 84 THR A N 1
ATOM 673 C CA . THR A 1 84 ? -31.739 8.836 -26.849 1.00 48.72 84 THR A CA 1
ATOM 674 C C . THR A 1 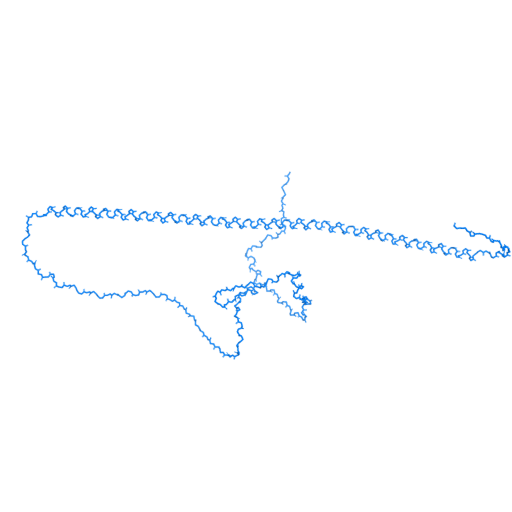84 ? -33.183 8.352 -26.852 1.00 48.72 84 THR A C 1
ATOM 676 O O . THR A 1 84 ? -33.490 7.231 -27.255 1.00 48.72 84 THR A O 1
ATOM 679 N N . LYS A 1 85 ? -34.086 9.176 -26.317 1.00 49.94 85 LYS A N 1
ATOM 680 C CA . LYS A 1 85 ? -35.529 8.992 -26.469 1.00 49.94 85 LYS A CA 1
ATOM 681 C C . LYS A 1 85 ? -35.842 8.988 -27.968 1.00 49.94 85 LYS A C 1
ATOM 683 O O . LYS A 1 85 ? -36.035 10.051 -28.550 1.00 49.94 85 LYS A O 1
ATOM 688 N N . ARG A 1 86 ? -35.873 7.821 -28.609 1.00 40.94 86 ARG A N 1
ATOM 689 C CA . ARG A 1 86 ? -36.471 7.650 -29.934 1.00 40.94 86 ARG A CA 1
ATOM 690 C C . ARG A 1 86 ? -37.278 6.363 -29.993 1.00 40.94 86 ARG A C 1
ATOM 692 O O . ARG A 1 86 ? -36.899 5.326 -29.461 1.00 40.94 86 ARG A O 1
ATOM 699 N N . HIS A 1 87 ? -38.447 6.539 -30.588 1.00 41.44 87 HIS A N 1
ATOM 700 C CA . HIS A 1 87 ? -39.553 5.611 -30.697 1.00 41.44 87 HIS A CA 1
ATOM 701 C C . HIS A 1 87 ? -39.184 4.274 -31.345 1.00 41.44 87 HIS A C 1
ATOM 703 O O . HIS A 1 87 ? -38.249 4.166 -32.135 1.00 41.44 87 HIS A O 1
ATOM 709 N N . ALA A 1 88 ? -39.999 3.277 -31.006 1.00 45.16 88 ALA A N 1
ATOM 710 C CA . ALA A 1 88 ? -40.045 1.947 -31.581 1.00 45.16 88 ALA A CA 1
ATOM 711 C C . ALA A 1 88 ? -39.917 1.929 -33.114 1.00 45.16 88 ALA A C 1
ATOM 713 O O . ALA A 1 88 ? -40.731 2.527 -33.810 1.00 45.16 88 ALA A O 1
ATOM 714 N N . ALA A 1 89 ? -38.968 1.144 -33.627 1.00 40.69 89 ALA A N 1
ATOM 715 C CA . ALA A 1 89 ? -39.089 0.459 -34.910 1.00 40.69 89 ALA A CA 1
ATOM 716 C C . ALA A 1 89 ? -38.058 -0.676 -35.002 1.00 40.69 89 ALA A C 1
ATOM 718 O O . ALA A 1 89 ? -36.868 -0.482 -35.220 1.00 40.69 89 ALA A O 1
ATOM 719 N N . ARG A 1 90 ? -38.581 -1.884 -34.812 1.00 48.16 90 ARG A N 1
ATOM 720 C CA . ARG A 1 90 ? -38.139 -3.178 -35.338 1.00 48.16 90 ARG A CA 1
ATOM 721 C C . ARG A 1 90 ? -37.221 -3.079 -36.576 1.00 48.16 90 ARG A C 1
ATOM 723 O O . ARG A 1 90 ? -37.656 -2.544 -37.592 1.00 48.16 90 ARG A O 1
ATOM 730 N N . LYS A 1 91 ? -36.041 -3.713 -36.525 1.00 42.16 91 LYS A N 1
ATOM 731 C CA . LYS A 1 91 ? -35.480 -4.568 -37.595 1.00 42.16 91 LYS A CA 1
ATOM 732 C C . LYS A 1 91 ? -34.178 -5.238 -37.140 1.00 42.16 91 LYS A C 1
ATOM 734 O O . LYS A 1 91 ? -33.188 -4.588 -36.838 1.00 42.16 91 LYS A O 1
ATOM 739 N N . SER A 1 92 ? -34.234 -6.564 -37.112 1.00 54.50 92 SER A N 1
ATOM 740 C CA . SER A 1 92 ? -33.103 -7.479 -37.210 1.00 54.50 92 SER A CA 1
ATOM 741 C C . SER A 1 92 ? -32.273 -7.177 -38.455 1.00 54.50 92 SER A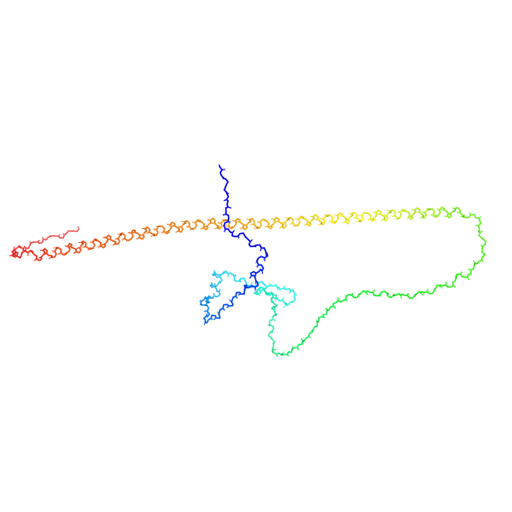 C 1
ATOM 743 O O . SER A 1 92 ? -32.878 -6.985 -39.509 1.00 54.50 92 SER A O 1
ATOM 745 N N . LEU A 1 93 ? -30.943 -7.235 -38.362 1.00 43.16 93 LEU A N 1
ATOM 746 C CA . LEU A 1 93 ? -30.075 -7.665 -39.460 1.00 43.16 93 LEU A CA 1
ATOM 747 C C . LEU A 1 93 ? -28.669 -8.008 -38.949 1.00 43.16 93 LEU A C 1
ATOM 749 O O . LEU A 1 93 ? -28.131 -7.401 -38.029 1.00 43.16 93 LEU A O 1
ATOM 753 N N . THR A 1 94 ? -28.178 -9.074 -39.555 1.00 47.06 94 THR A N 1
ATOM 754 C CA . THR A 1 94 ? -26.942 -9.838 -39.405 1.00 47.06 94 THR A CA 1
ATOM 755 C C . THR A 1 94 ? -25.728 -9.181 -40.078 1.00 47.06 94 THR A C 1
ATOM 757 O O . THR A 1 94 ? -25.917 -8.357 -40.966 1.00 47.06 94 THR A O 1
ATOM 760 N N . ALA A 1 95 ? -24.534 -9.712 -39.756 1.00 45.16 95 ALA A N 1
ATOM 761 C CA . ALA A 1 95 ? -23.244 -9.573 -40.464 1.00 45.16 95 ALA A CA 1
ATOM 762 C C . ALA A 1 95 ? -22.551 -8.193 -40.303 1.00 45.16 95 ALA A C 1
ATOM 764 O O . ALA A 1 95 ? -23.210 -7.186 -40.104 1.00 45.16 95 ALA A O 1
ATOM 765 N N . ASP A 1 96 ? -21.225 -8.034 -40.264 1.00 38.50 96 ASP A N 1
ATOM 766 C CA . ASP A 1 96 ? -20.157 -8.753 -40.955 1.00 38.50 96 ASP A CA 1
ATOM 767 C C . ASP A 1 96 ? -18.814 -8.606 -40.216 1.00 38.50 96 ASP A C 1
ATOM 769 O O . ASP A 1 96 ? -18.498 -7.561 -39.641 1.00 38.50 96 ASP A O 1
ATOM 773 N N . ARG A 1 97 ? -17.998 -9.660 -40.285 1.00 49.12 97 ARG A N 1
ATOM 774 C CA . ARG A 1 97 ? -16.619 -9.733 -39.790 1.00 49.12 97 ARG A CA 1
ATOM 775 C C . ARG A 1 97 ? -15.690 -9.362 -40.951 1.00 49.12 97 ARG A C 1
ATOM 777 O O . ARG A 1 97 ? -15.623 -10.099 -41.927 1.00 49.12 97 ARG A O 1
ATOM 784 N N . LYS A 1 98 ? -14.988 -8.228 -40.863 1.00 47.84 98 LYS A N 1
ATOM 785 C CA . LYS A 1 98 ? -13.937 -7.848 -41.823 1.00 47.84 98 LYS A CA 1
ATOM 786 C C . LYS A 1 98 ? -12.561 -8.152 -41.234 1.00 47.84 98 LYS A C 1
ATOM 788 O O . LYS A 1 98 ? -12.087 -7.422 -40.369 1.00 47.84 98 LYS A O 1
ATOM 793 N N . ASP A 1 99 ? -11.956 -9.231 -41.723 1.00 41.78 99 ASP A N 1
ATOM 794 C CA . ASP A 1 99 ? -10.523 -9.503 -41.621 1.00 41.78 99 ASP A CA 1
ATOM 795 C C . ASP A 1 99 ? -9.772 -8.578 -42.592 1.00 41.78 99 ASP A C 1
ATOM 797 O O . ASP A 1 99 ? -10.046 -8.557 -43.794 1.00 41.78 99 ASP A O 1
ATOM 801 N N . THR A 1 100 ? -8.832 -7.791 -42.073 1.00 47.19 100 THR A N 1
ATOM 802 C CA . THR A 1 100 ? -7.959 -6.919 -42.866 1.00 47.19 100 THR A CA 1
ATOM 803 C C . THR A 1 100 ? -6.679 -7.679 -43.204 1.00 47.19 100 THR A C 1
ATOM 805 O O . THR A 1 100 ? -5.713 -7.684 -42.443 1.00 47.19 100 THR A O 1
ATOM 808 N N . THR A 1 101 ? -6.672 -8.356 -44.349 1.00 44.78 101 THR A N 1
ATOM 809 C CA . THR A 1 101 ? -5.460 -8.924 -44.948 1.00 44.78 101 THR A CA 1
ATOM 810 C C . THR A 1 101 ? -4.667 -7.790 -45.599 1.00 44.78 101 THR A C 1
ATOM 812 O O . THR A 1 101 ? -5.146 -7.138 -46.524 1.00 44.78 101 THR A O 1
ATOM 815 N N . VAL A 1 102 ? -3.468 -7.511 -45.090 1.00 52.03 102 VAL A N 1
ATOM 816 C CA . VAL A 1 102 ? -2.532 -6.548 -45.685 1.00 52.03 102 VAL A CA 1
ATOM 817 C C . VAL A 1 102 ? -1.896 -7.207 -46.912 1.00 52.03 102 VAL A C 1
ATOM 819 O O . VAL A 1 102 ? -1.032 -8.071 -46.776 1.00 52.03 102 VAL A O 1
ATOM 822 N N . GLU A 1 103 ? -2.354 -6.839 -48.110 1.00 44.12 103 GLU A N 1
ATOM 823 C CA . GLU A 1 103 ? -1.723 -7.247 -49.368 1.00 44.12 103 GLU A CA 1
ATOM 824 C C . GLU A 1 103 ? -0.330 -6.616 -49.512 1.00 44.12 103 GLU A C 1
ATOM 826 O O . GLU A 1 103 ? -0.144 -5.404 -49.381 1.00 44.12 103 GLU A O 1
ATOM 831 N N . ALA A 1 104 ? 0.661 -7.459 -49.809 1.00 53.00 104 ALA A N 1
ATOM 832 C CA . ALA A 1 104 ? 2.006 -7.040 -50.172 1.00 53.00 104 ALA A CA 1
ATOM 833 C C . ALA A 1 104 ? 2.013 -6.378 -51.568 1.00 53.00 104 ALA A C 1
ATOM 835 O O . ALA A 1 104 ? 1.340 -6.864 -52.482 1.00 53.00 104 ALA A O 1
ATOM 836 N N . PRO A 1 105 ? 2.798 -5.308 -51.789 1.00 58.66 105 PRO A N 1
ATOM 837 C CA . PRO A 1 105 ? 2.786 -4.588 -53.053 1.00 58.66 105 PRO A CA 1
ATOM 838 C C . PRO A 1 105 ? 3.455 -5.422 -54.151 1.00 58.66 105 PRO A C 1
ATOM 840 O O . PRO A 1 105 ? 4.671 -5.634 -54.147 1.00 58.66 105 PRO A O 1
ATOM 843 N N . GLN A 1 106 ? 2.657 -5.875 -55.119 1.00 58.12 106 GLN A N 1
ATOM 844 C CA . GLN A 1 106 ? 3.151 -6.498 -56.343 1.00 58.12 106 GLN A CA 1
ATOM 845 C C . GLN A 1 106 ? 4.009 -5.495 -57.127 1.00 58.12 106 GLN A C 1
ATOM 847 O O . GLN A 1 106 ? 3.515 -4.531 -57.717 1.00 58.12 106 GLN A O 1
ATOM 852 N N . ARG A 1 107 ? 5.324 -5.733 -57.145 1.00 54.78 107 ARG A N 1
ATOM 853 C CA . ARG A 1 107 ? 6.266 -5.029 -58.017 1.00 54.78 107 ARG A CA 1
ATOM 854 C C . ARG A 1 107 ? 5.996 -5.449 -59.461 1.00 54.78 107 ARG A C 1
ATOM 856 O O . ARG A 1 107 ? 6.387 -6.533 -59.882 1.00 54.78 107 ARG A O 1
ATOM 863 N N . LYS A 1 108 ? 5.328 -4.583 -60.222 1.00 61.12 108 LYS A N 1
ATOM 864 C CA . LYS A 1 108 ? 5.233 -4.697 -61.680 1.00 61.12 108 LYS A CA 1
ATOM 865 C C . LYS A 1 108 ? 6.641 -4.556 -62.265 1.00 61.12 108 LYS A C 1
ATOM 867 O O . LYS A 1 108 ? 7.219 -3.472 -62.215 1.00 61.12 108 LYS A O 1
ATOM 872 N N . CYS A 1 109 ? 7.197 -5.646 -62.791 1.00 53.16 109 CYS A N 1
ATOM 873 C CA . CYS A 1 109 ? 8.396 -5.607 -63.622 1.00 53.16 109 CYS A CA 1
ATOM 874 C C . CYS A 1 109 ? 8.121 -4.737 -64.854 1.00 53.16 109 CYS A C 1
ATOM 876 O O . CYS A 1 109 ? 7.233 -5.032 -65.653 1.00 53.16 109 CYS A O 1
ATOM 878 N N . THR A 1 110 ? 8.875 -3.652 -64.996 1.00 67.06 110 THR A N 1
ATOM 879 C CA . THR A 1 110 ? 8.934 -2.855 -66.220 1.00 67.06 110 THR A CA 1
ATOM 880 C C . THR A 1 110 ? 9.567 -3.684 -67.347 1.00 67.06 110 THR A C 1
ATOM 882 O O . THR A 1 110 ? 10.550 -4.385 -67.099 1.00 67.06 110 THR A O 1
ATOM 885 N N . PRO A 1 111 ? 9.050 -3.620 -68.590 1.00 65.12 111 PRO A N 1
ATOM 886 C CA . PRO A 1 111 ? 9.648 -4.324 -69.719 1.00 65.12 111 PRO A CA 1
ATOM 887 C C . PRO A 1 111 ? 11.053 -3.789 -69.997 1.00 65.12 111 PRO A C 1
ATOM 889 O O . PRO A 1 111 ? 11.271 -2.575 -70.043 1.00 65.12 111 PRO A O 1
ATOM 892 N N . CYS A 1 112 ? 12.001 -4.700 -70.202 1.00 58.53 112 CYS A N 1
ATOM 893 C CA . CYS A 1 112 ? 13.360 -4.396 -70.624 1.00 58.53 112 CYS A CA 1
ATOM 894 C C . CYS A 1 112 ? 13.328 -3.534 -71.896 1.00 58.53 112 CYS A C 1
ATOM 896 O O . CYS A 1 112 ? 12.844 -3.975 -72.939 1.00 58.53 112 CYS A O 1
ATOM 898 N N . ARG A 1 113 ? 13.844 -2.299 -71.822 1.00 64.06 113 ARG A N 1
ATOM 899 C CA . ARG A 1 113 ? 14.098 -1.488 -73.020 1.00 64.06 113 ARG A CA 1
ATOM 900 C C . ARG A 1 113 ? 15.082 -2.243 -73.926 1.00 64.06 113 ARG A C 1
ATOM 902 O O . ARG A 1 113 ? 16.094 -2.729 -73.417 1.00 64.06 113 ARG A O 1
ATOM 909 N N . PRO A 1 114 ? 14.837 -2.322 -75.244 1.00 64.94 114 PRO A N 1
ATOM 910 C CA . PRO A 1 114 ? 15.810 -2.872 -76.172 1.00 64.94 114 PRO A CA 1
ATOM 911 C C . PRO A 1 114 ? 17.090 -2.028 -76.147 1.00 64.94 114 PRO A C 1
ATOM 913 O O . PRO A 1 114 ? 17.058 -0.796 -76.178 1.00 64.94 114 PRO A O 1
ATOM 916 N N . ARG A 1 115 ? 18.217 -2.734 -76.050 1.00 62.59 115 ARG A N 1
ATOM 917 C CA . ARG A 1 115 ? 19.585 -2.210 -76.088 1.00 62.59 115 ARG A CA 1
ATOM 918 C C . ARG A 1 115 ? 19.753 -1.379 -77.374 1.00 62.59 115 ARG A C 1
ATOM 920 O O . ARG A 1 115 ? 19.424 -1.889 -78.447 1.00 62.59 115 ARG A O 1
ATOM 927 N N . PRO A 1 116 ? 20.199 -0.114 -77.311 1.00 58.78 116 PRO A N 1
ATOM 928 C CA . PRO A 1 116 ? 20.322 0.699 -78.511 1.00 58.78 116 PRO A CA 1
ATOM 929 C C . PRO A 1 116 ? 21.447 0.159 -79.412 1.00 58.78 116 PRO A C 1
ATOM 931 O O . PRO A 1 116 ? 22.580 -0.046 -78.984 1.00 58.78 116 PRO A O 1
ATOM 934 N N . ARG A 1 117 ? 21.088 -0.109 -80.672 1.00 60.75 117 ARG A N 1
ATOM 935 C CA . ARG A 1 117 ? 21.918 -0.673 -81.746 1.00 60.75 117 ARG A CA 1
ATOM 936 C C . ARG A 1 117 ? 22.829 0.408 -82.350 1.00 60.75 117 ARG A C 1
ATOM 938 O O . ARG A 1 117 ? 22.592 0.858 -83.463 1.00 60.75 117 ARG A O 1
ATOM 945 N N . TRP A 1 118 ? 23.830 0.863 -81.603 1.00 60.53 118 TRP A N 1
ATOM 946 C CA . TRP A 1 118 ? 24.912 1.708 -82.138 1.00 60.53 118 TRP A CA 1
ATOM 947 C C . TRP A 1 118 ? 26.317 1.171 -81.817 1.00 60.53 118 TRP A C 1
ATOM 949 O O . TRP A 1 118 ? 27.301 1.849 -82.078 1.00 60.53 118 TRP A O 1
ATOM 959 N N . GLU A 1 119 ? 26.437 -0.068 -81.322 1.00 55.19 119 GLU A N 1
ATOM 960 C CA . GLU A 1 119 ? 27.737 -0.720 -81.055 1.00 55.19 119 GLU A CA 1
ATOM 961 C C . GLU A 1 119 ? 28.429 -1.308 -82.303 1.00 55.19 119 GLU A C 1
ATOM 963 O O . GLU A 1 119 ? 29.498 -1.897 -82.189 1.00 55.19 119 GLU A O 1
ATOM 968 N N . GLU A 1 120 ? 27.891 -1.122 -83.507 1.00 57.62 120 GLU A N 1
ATOM 969 C CA . GLU A 1 120 ? 28.522 -1.603 -84.742 1.00 57.62 120 GLU A CA 1
ATOM 970 C C . GLU A 1 120 ? 28.888 -0.422 -85.639 1.00 57.62 120 GLU A C 1
ATOM 972 O O . GLU A 1 120 ? 28.138 -0.117 -86.552 1.00 57.62 120 GLU A O 1
ATOM 977 N N . ILE A 1 121 ? 29.994 0.271 -85.350 1.00 56.62 121 ILE A N 1
ATOM 978 C CA . ILE A 1 121 ? 30.857 1.002 -86.303 1.00 56.62 121 ILE A CA 1
ATOM 979 C C . ILE A 1 121 ? 32.115 1.453 -85.531 1.00 56.62 121 ILE A C 1
ATOM 981 O O . ILE A 1 121 ? 32.024 1.864 -84.378 1.00 56.62 121 ILE A O 1
ATOM 985 N N . CYS A 1 122 ? 33.270 1.401 -86.207 1.00 48.44 122 CYS A N 1
ATOM 986 C CA . CYS A 1 122 ? 34.632 1.777 -85.780 1.00 48.44 122 CYS A CA 1
ATOM 987 C C . CYS A 1 122 ? 35.544 0.636 -85.306 1.00 48.44 122 CYS A C 1
ATOM 989 O O . CYS A 1 122 ? 36.166 0.685 -84.245 1.00 48.44 122 CYS A O 1
ATOM 991 N N . THR A 1 123 ? 35.741 -0.352 -86.178 1.00 54.50 123 THR A N 1
ATOM 992 C CA . THR A 1 123 ? 37.045 -1.011 -86.304 1.00 54.50 123 THR A CA 1
ATOM 993 C C . THR A 1 123 ? 38.041 -0.076 -87.004 1.00 54.50 123 THR A C 1
ATOM 995 O O . THR A 1 123 ? 37.693 0.661 -87.922 1.00 54.50 123 THR A O 1
ATOM 998 N N . SER A 1 124 ? 39.303 -0.152 -86.575 1.00 56.16 124 SER A N 1
ATOM 999 C CA . SER A 1 124 ? 40.508 0.437 -87.188 1.00 56.16 124 SER A CA 1
ATOM 1000 C C . SER A 1 124 ? 40.756 1.946 -87.013 1.00 56.16 124 SER A C 1
ATOM 1002 O O . SER A 1 124 ? 40.767 2.715 -87.965 1.00 56.16 124 SER A O 1
ATOM 1004 N N . SER A 1 125 ? 41.105 2.353 -85.788 1.00 52.69 125 SER A N 1
ATOM 1005 C CA . SER A 1 125 ? 42.028 3.482 -85.591 1.00 52.69 125 SER A CA 1
ATOM 1006 C C . SER A 1 125 ? 43.321 2.966 -84.932 1.00 52.69 125 SER A C 1
ATOM 1008 O O . SER A 1 125 ? 43.225 2.219 -83.949 1.00 52.69 125 SER A O 1
ATOM 1010 N N . PRO A 1 126 ? 44.525 3.272 -85.462 1.00 56.91 126 PRO A N 1
ATOM 1011 C CA . PRO A 1 126 ? 45.788 2.780 -84.913 1.00 56.91 126 PRO A CA 1
ATOM 1012 C C . PRO A 1 126 ? 46.017 3.341 -83.505 1.00 56.91 126 PRO A C 1
ATOM 1014 O O . PRO A 1 126 ? 46.054 4.554 -83.307 1.00 56.91 126 PRO A O 1
ATOM 1017 N N . ARG A 1 127 ? 46.177 2.459 -82.511 1.00 58.81 127 ARG A N 1
ATOM 1018 C CA . ARG A 1 127 ? 46.494 2.855 -81.131 1.00 58.81 127 ARG A CA 1
ATOM 1019 C C . ARG A 1 127 ? 47.852 3.573 -81.087 1.00 58.81 127 ARG A C 1
ATOM 1021 O O . ARG A 1 127 ? 48.834 2.983 -81.539 1.00 58.81 127 ARG A O 1
ATOM 1028 N N . PRO A 1 128 ? 47.953 4.777 -80.494 1.00 58.25 128 PRO A N 1
ATOM 1029 C CA . PRO A 1 128 ? 49.243 5.397 -80.225 1.00 58.25 128 PRO A CA 1
ATOM 1030 C C . PRO A 1 128 ? 49.992 4.578 -79.155 1.00 58.25 128 PRO A C 1
ATOM 1032 O O . PRO A 1 128 ? 49.482 4.395 -78.045 1.00 58.25 128 PRO A O 1
ATOM 1035 N N . PRO A 1 129 ? 51.202 4.069 -79.440 1.00 59.12 129 PRO A N 1
ATOM 1036 C CA . PRO A 1 129 ? 51.985 3.331 -78.465 1.00 59.12 129 PRO A CA 1
ATOM 1037 C C . PRO A 1 129 ? 52.789 4.346 -77.653 1.00 59.12 129 PRO A C 1
ATOM 1039 O O . PRO A 1 129 ? 53.795 4.825 -78.166 1.00 59.12 129 PRO A O 1
ATOM 1042 N N . LYS A 1 130 ? 52.317 4.724 -76.448 1.00 57.34 130 LYS A N 1
ATOM 1043 C CA . LYS A 1 130 ? 53.127 5.277 -75.321 1.00 57.34 130 LYS A CA 1
ATOM 1044 C C . LYS A 1 130 ? 52.341 5.815 -74.104 1.00 57.34 130 LYS A C 1
ATOM 1046 O O . LYS A 1 130 ? 52.976 6.167 -73.122 1.00 57.34 130 LYS A O 1
ATOM 1051 N N . ALA A 1 131 ? 51.004 5.830 -74.087 1.00 57.31 131 ALA A N 1
ATOM 1052 C CA . ALA A 1 131 ? 50.233 6.373 -72.948 1.00 57.31 131 ALA A CA 1
ATOM 1053 C C . ALA A 1 131 ? 50.043 5.414 -71.743 1.00 57.31 131 ALA A C 1
ATOM 1055 O O . ALA A 1 131 ? 49.382 5.775 -70.775 1.00 57.31 131 ALA A O 1
ATOM 1056 N N . ALA A 1 132 ? 50.592 4.195 -71.784 1.00 61.91 132 ALA A N 1
ATOM 1057 C CA . ALA A 1 132 ? 50.272 3.134 -70.822 1.00 61.91 132 ALA A CA 1
ATOM 1058 C C . ALA A 1 132 ? 50.695 3.418 -69.364 1.00 61.91 132 ALA A C 1
ATOM 1060 O O . ALA A 1 132 ? 50.052 2.892 -68.462 1.00 61.91 132 ALA A O 1
ATOM 1061 N N . SER A 1 133 ? 51.718 4.249 -69.112 1.00 70.69 133 SER A N 1
ATOM 1062 C CA . SER A 1 133 ? 52.136 4.550 -67.730 1.00 70.69 133 SER A CA 1
ATOM 1063 C C . SER A 1 133 ? 51.178 5.515 -67.020 1.00 70.69 133 SER A C 1
ATOM 1065 O O . SER A 1 133 ? 50.861 5.308 -65.859 1.00 70.69 133 SER A O 1
ATOM 1067 N N . CYS A 1 134 ? 50.627 6.508 -67.729 1.00 74.25 134 CYS A N 1
ATOM 1068 C CA . CYS A 1 134 ? 49.730 7.509 -67.138 1.00 74.25 134 CYS A CA 1
ATOM 1069 C C . CYS A 1 134 ? 48.379 6.914 -66.696 1.00 74.25 134 CYS A C 1
ATOM 1071 O O . CYS A 1 134 ? 47.805 7.345 -65.700 1.00 74.25 134 CYS A O 1
ATOM 1073 N N . PHE A 1 135 ? 47.889 5.884 -67.393 1.00 80.38 135 PHE A N 1
ATOM 1074 C CA . PHE A 1 135 ? 46.673 5.173 -66.987 1.00 80.38 135 PHE A CA 1
ATOM 1075 C C . PHE A 1 135 ? 46.873 4.335 -65.718 1.00 80.38 135 PHE A C 1
ATOM 1077 O O . PHE A 1 135 ? 45.964 4.269 -64.897 1.00 80.38 135 PHE A O 1
ATOM 1084 N N . GLN A 1 136 ? 48.052 3.731 -65.527 1.00 84.81 136 GLN A N 1
ATOM 1085 C CA . GLN A 1 136 ? 48.348 2.952 -64.319 1.00 84.81 136 GLN A CA 1
ATOM 1086 C C . GLN A 1 136 ? 48.386 3.838 -63.068 1.00 84.81 136 GLN A C 1
ATOM 1088 O O . GLN A 1 136 ? 47.847 3.448 -62.032 1.00 84.81 136 GLN A O 1
ATOM 1093 N N . ASP A 1 137 ? 48.940 5.047 -63.184 1.00 87.50 137 ASP A N 1
ATOM 1094 C CA . ASP A 1 137 ? 48.972 6.017 -62.085 1.00 87.50 137 ASP A CA 1
ATOM 1095 C C . ASP A 1 137 ? 47.552 6.477 -61.702 1.00 87.50 137 ASP A C 1
ATOM 1097 O O . ASP A 1 137 ? 47.185 6.465 -60.526 1.00 87.50 137 ASP A O 1
ATOM 1101 N N . GLN A 1 138 ? 46.700 6.780 -62.690 1.00 90.88 138 GLN A N 1
ATOM 1102 C CA . GLN A 1 138 ? 45.302 7.169 -62.449 1.00 90.88 138 GLN A CA 1
ATOM 1103 C C . GLN A 1 138 ? 44.461 6.042 -61.833 1.00 90.88 138 GLN A C 1
ATOM 1105 O O . GLN A 1 138 ? 43.642 6.280 -60.942 1.00 90.88 138 GLN A O 1
ATOM 1110 N N . GLU A 1 139 ? 44.645 4.800 -62.285 1.00 92.19 139 GLU A N 1
ATOM 1111 C CA . GLU A 1 139 ? 43.968 3.643 -61.694 1.00 92.19 139 GLU A CA 1
ATOM 1112 C C . GLU A 1 139 ? 44.400 3.413 -60.244 1.00 92.19 139 GLU A C 1
ATOM 1114 O O . GLU A 1 139 ? 43.561 3.096 -59.393 1.00 92.19 139 GLU A O 1
ATOM 1119 N N . TRP A 1 140 ? 45.685 3.615 -59.944 1.00 93.62 140 TRP A N 1
ATOM 1120 C CA . TRP A 1 140 ? 46.203 3.526 -58.585 1.00 93.62 140 TRP A CA 1
ATOM 1121 C C . TRP A 1 140 ? 45.603 4.606 -57.677 1.00 93.62 140 TRP A C 1
ATOM 1123 O O . TRP A 1 140 ? 45.099 4.278 -56.599 1.00 93.62 140 TRP A O 1
ATOM 1133 N N . GLU A 1 141 ? 45.556 5.865 -58.118 1.00 95.69 141 GLU A N 1
ATOM 1134 C CA . GLU A 1 141 ? 44.933 6.964 -57.365 1.00 95.69 141 GLU A CA 1
ATOM 1135 C C . GLU A 1 141 ? 43.440 6.713 -57.098 1.00 95.69 141 GLU A C 1
ATOM 1137 O O . GLU A 1 141 ? 42.963 6.862 -55.967 1.00 95.69 141 GLU A O 1
ATOM 1142 N N . LEU A 1 142 ? 42.693 6.247 -58.104 1.00 95.38 142 LEU A N 1
ATOM 1143 C CA . LEU A 1 142 ? 41.287 5.869 -57.937 1.00 95.38 142 LEU A CA 1
ATOM 1144 C C . LEU A 1 142 ? 41.119 4.701 -56.962 1.00 95.38 142 LEU A C 1
ATOM 1146 O O . LEU A 1 142 ? 40.170 4.686 -56.171 1.00 95.38 142 LEU A O 1
ATOM 1150 N N . ALA A 1 143 ? 42.018 3.717 -56.992 1.00 96.50 143 ALA A N 1
ATOM 1151 C CA . ALA A 1 143 ? 41.998 2.605 -56.050 1.00 96.50 143 ALA A CA 1
ATOM 1152 C C . ALA A 1 143 ? 42.244 3.074 -54.606 1.00 96.50 143 ALA A C 1
ATOM 1154 O O . ALA A 1 143 ? 41.561 2.587 -53.698 1.00 96.50 143 ALA A O 1
ATOM 1155 N N . GLN A 1 144 ? 43.151 4.036 -54.396 1.00 97.31 144 GLN A N 1
ATOM 1156 C CA . GLN A 1 144 ? 43.380 4.667 -53.090 1.00 97.31 144 GLN A CA 1
ATOM 1157 C C . GLN A 1 144 ? 42.155 5.459 -52.625 1.00 97.31 144 GLN A C 1
ATOM 1159 O O . GLN A 1 144 ? 41.677 5.248 -51.511 1.00 97.31 144 GLN A O 1
ATOM 1164 N N . CYS A 1 145 ? 41.567 6.284 -53.494 1.00 97.88 145 CYS A N 1
ATOM 1165 C CA . CYS A 1 145 ? 40.354 7.043 -53.181 1.00 97.88 145 CYS A CA 1
ATOM 1166 C C . CYS A 1 145 ? 39.186 6.118 -52.786 1.00 97.88 145 CYS A C 1
ATOM 1168 O O . CYS A 1 145 ? 38.533 6.315 -51.760 1.00 97.88 145 CYS A O 1
ATOM 1170 N N . ARG A 1 146 ? 38.970 5.032 -53.543 1.00 97.88 146 ARG A N 1
ATOM 1171 C CA . ARG A 1 146 ? 37.951 4.016 -53.224 1.00 97.88 146 ARG A CA 1
ATOM 1172 C C . ARG A 1 146 ? 38.228 3.296 -51.907 1.00 97.88 146 ARG A C 1
ATOM 1174 O O . ARG A 1 146 ? 37.280 2.889 -51.241 1.00 97.88 146 ARG A O 1
ATOM 1181 N N . ARG A 1 147 ? 39.498 3.076 -51.560 1.00 97.88 147 ARG A N 1
ATOM 1182 C CA . ARG A 1 147 ? 39.886 2.470 -50.282 1.00 97.88 147 ARG A CA 1
ATOM 1183 C C . ARG A 1 147 ? 39.552 3.404 -49.123 1.00 97.88 147 ARG A C 1
ATOM 1185 O O . ARG A 1 147 ? 38.827 2.974 -48.235 1.00 97.88 147 ARG A O 1
ATOM 1192 N N . GLY A 1 148 ? 39.962 4.669 -49.201 1.00 97.38 148 GLY A N 1
ATOM 1193 C CA . GLY A 1 148 ? 39.661 5.666 -48.171 1.00 97.38 148 GLY A CA 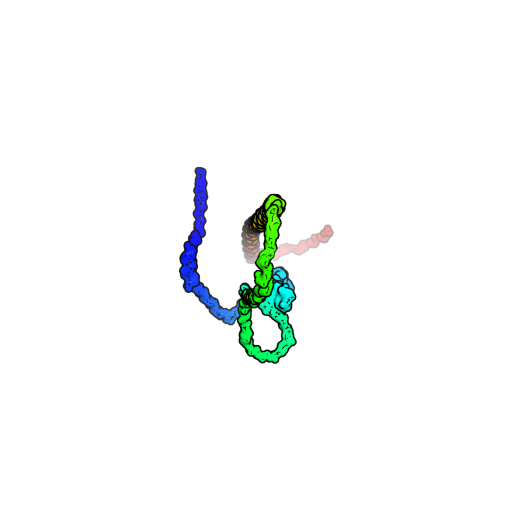1
ATOM 1194 C C . GLY A 1 148 ? 38.159 5.848 -47.938 1.00 97.38 148 GLY A C 1
ATOM 1195 O O . GLY A 1 148 ? 37.716 5.883 -46.795 1.00 97.38 148 GLY A O 1
ATOM 1196 N N . LEU A 1 149 ? 37.345 5.859 -49.002 1.00 98.06 149 LEU A N 1
ATOM 1197 C CA . LEU A 1 149 ? 35.887 5.956 -48.863 1.00 98.06 149 LEU A CA 1
ATOM 1198 C C . LEU A 1 149 ? 35.272 4.726 -48.170 1.00 98.06 149 LEU A C 1
ATOM 1200 O O . LEU A 1 149 ? 34.340 4.871 -47.383 1.00 98.06 149 LEU A O 1
ATOM 1204 N N . ARG A 1 150 ? 35.787 3.517 -48.443 1.00 97.62 150 ARG A N 1
ATOM 1205 C CA . ARG A 1 150 ? 35.346 2.297 -47.744 1.00 97.62 150 ARG A CA 1
ATOM 1206 C C . ARG A 1 150 ? 35.717 2.336 -46.267 1.00 97.62 150 ARG A C 1
ATOM 1208 O O . ARG A 1 150 ? 34.865 2.045 -45.441 1.00 97.62 150 ARG A O 1
ATOM 1215 N N . GLU A 1 151 ? 36.946 2.731 -45.950 1.00 98.00 151 GLU A N 1
ATOM 1216 C CA . GLU A 1 151 ? 37.414 2.866 -44.566 1.00 98.00 151 GLU A CA 1
ATOM 1217 C C . GLU A 1 151 ? 36.588 3.908 -43.798 1.00 98.00 151 GLU A C 1
ATOM 1219 O O . GLU A 1 151 ? 36.175 3.655 -42.667 1.00 98.00 151 GLU A O 1
ATOM 1224 N N . GLN A 1 152 ? 36.266 5.044 -44.427 1.00 98.00 152 GLN A N 1
ATOM 1225 C CA . GLN A 1 152 ? 35.388 6.051 -43.832 1.00 98.00 152 GLN A CA 1
ATOM 1226 C C . GLN A 1 152 ? 33.980 5.497 -43.580 1.00 98.00 152 GLN A C 1
ATOM 1228 O O . GLN A 1 152 ? 33.454 5.648 -42.480 1.00 98.00 152 GLN A O 1
ATOM 1233 N N . TYR A 1 153 ? 33.386 4.819 -44.565 1.00 98.12 153 TYR A N 1
ATOM 1234 C CA . TYR A 1 153 ? 32.062 4.216 -44.415 1.00 98.12 153 TYR A CA 1
ATOM 1235 C C . TYR A 1 153 ? 32.031 3.142 -43.319 1.00 98.12 153 TYR A C 1
ATOM 1237 O O . TYR A 1 153 ? 31.088 3.083 -42.532 1.00 98.12 153 TYR A O 1
ATOM 1245 N N . GLU A 1 154 ? 33.059 2.294 -43.239 1.00 98.00 154 GLU A N 1
ATOM 1246 C CA . GLU A 1 154 ? 33.179 1.281 -42.187 1.00 98.00 154 GLU A CA 1
ATOM 1247 C C . GLU A 1 154 ? 33.315 1.917 -40.803 1.00 98.00 154 GLU A C 1
ATOM 1249 O O . GLU A 1 154 ? 32.671 1.453 -39.861 1.00 98.00 154 GLU A O 1
ATOM 1254 N N . LYS A 1 155 ? 34.075 3.012 -40.687 1.00 98.38 155 LYS A N 1
ATOM 1255 C CA . LYS A 1 155 ? 34.194 3.776 -39.443 1.00 98.38 155 LYS A CA 1
ATOM 1256 C C . LYS A 1 155 ? 32.861 4.398 -39.023 1.00 98.38 155 LYS A C 1
ATOM 1258 O O . LYS A 1 155 ? 32.431 4.191 -37.894 1.00 98.38 155 LYS A O 1
ATOM 1263 N N . GLU A 1 156 ? 32.177 5.101 -39.925 1.00 98.19 156 GLU A N 1
ATOM 1264 C CA . GLU A 1 156 ? 30.859 5.696 -39.647 1.00 98.19 156 GLU A CA 1
ATOM 1265 C C . GLU A 1 156 ? 29.832 4.621 -39.266 1.00 98.19 156 GLU A C 1
ATOM 1267 O O . GLU A 1 156 ? 29.059 4.788 -38.321 1.00 98.19 156 GLU A O 1
ATOM 1272 N N . LYS A 1 157 ? 29.856 3.473 -39.950 1.00 97.94 157 LYS A N 1
ATOM 1273 C CA . LYS A 1 157 ? 29.016 2.323 -39.609 1.00 97.94 157 LYS A CA 1
ATOM 1274 C C . LYS A 1 157 ? 29.301 1.818 -38.192 1.00 97.94 157 LYS A C 1
ATOM 1276 O O . LYS A 1 157 ? 28.353 1.604 -37.439 1.00 97.94 157 LYS A O 1
ATOM 1281 N N . GLN A 1 158 ? 30.570 1.646 -37.821 1.00 98.56 158 GLN A N 1
ATOM 1282 C CA . GLN A 1 158 ? 30.960 1.220 -36.472 1.00 98.56 158 GLN A CA 1
ATOM 1283 C C . GLN A 1 158 ? 30.532 2.235 -35.407 1.00 98.56 158 GLN A C 1
ATOM 1285 O O . GLN A 1 158 ? 29.968 1.844 -34.388 1.00 98.56 158 GLN A O 1
ATOM 1290 N N . GLU A 1 159 ? 30.721 3.533 -35.652 1.00 98.50 159 GLU A N 1
ATOM 1291 C CA . GLU A 1 159 ? 30.287 4.599 -34.739 1.00 98.50 159 GLU A CA 1
ATOM 1292 C C . GLU A 1 159 ? 28.766 4.576 -34.519 1.00 98.50 159 GLU A C 1
ATOM 1294 O O . GLU A 1 159 ? 28.290 4.689 -33.385 1.00 98.50 159 GLU A O 1
ATOM 1299 N N . ILE A 1 160 ? 27.992 4.368 -35.587 1.00 98.44 160 ILE A N 1
ATOM 1300 C CA . ILE A 1 160 ? 26.534 4.226 -35.512 1.00 98.44 160 ILE A CA 1
ATOM 1301 C C . ILE A 1 160 ? 26.148 2.963 -34.728 1.00 98.44 160 ILE A C 1
ATOM 1303 O O . ILE A 1 160 ? 25.284 3.031 -33.850 1.00 98.44 160 ILE A O 1
ATOM 1307 N N . GLU A 1 161 ? 26.781 1.821 -35.004 1.00 98.38 161 GLU A N 1
ATOM 1308 C CA . GLU A 1 161 ? 26.540 0.563 -34.284 1.00 98.38 161 GLU A CA 1
ATOM 1309 C C . GLU A 1 161 ? 26.858 0.689 -32.786 1.00 98.38 161 GLU A C 1
ATOM 1311 O O . GLU A 1 161 ? 26.075 0.240 -31.943 1.00 98.38 161 GLU A O 1
ATOM 1316 N N . GLU A 1 162 ? 27.962 1.346 -32.429 1.00 98.56 162 GLU A N 1
ATOM 1317 C CA . GLU A 1 162 ? 28.311 1.632 -31.037 1.00 98.56 162 GLU A CA 1
ATOM 1318 C C . GLU A 1 162 ? 27.307 2.564 -30.364 1.00 98.56 162 GLU A C 1
ATOM 1320 O O . GLU A 1 162 ? 26.908 2.321 -29.222 1.00 98.56 162 GLU A O 1
ATOM 1325 N N . MET A 1 163 ? 26.870 3.614 -31.058 1.00 98.56 163 MET A N 1
ATOM 1326 C CA . MET A 1 163 ? 25.860 4.539 -30.551 1.00 98.56 163 MET A CA 1
ATOM 1327 C C . MET A 1 163 ? 24.543 3.811 -30.249 1.00 98.56 163 MET A C 1
ATOM 1329 O O . MET A 1 163 ? 23.993 3.980 -29.157 1.00 98.56 163 MET A O 1
ATOM 1333 N N . TYR A 1 164 ? 24.070 2.945 -31.152 1.00 98.44 164 TYR A N 1
ATOM 1334 C CA . TYR A 1 164 ? 22.879 2.124 -30.906 1.00 98.44 164 TYR A CA 1
ATOM 1335 C C . TYR A 1 164 ? 23.075 1.150 -29.745 1.00 98.44 164 TYR A C 1
ATOM 1337 O O . TYR A 1 164 ? 22.176 1.012 -28.915 1.00 98.44 164 TYR A O 1
ATOM 1345 N N . ARG A 1 165 ? 24.251 0.520 -29.635 1.00 98.62 165 ARG A N 1
ATOM 1346 C CA . ARG A 1 165 ? 24.575 -0.369 -28.510 1.00 98.62 165 ARG A CA 1
ATOM 1347 C C . ARG A 1 165 ? 24.507 0.370 -27.172 1.00 98.62 165 ARG A C 1
ATOM 1349 O O . ARG A 1 165 ? 23.901 -0.145 -26.237 1.00 98.62 165 ARG A O 1
ATOM 1356 N N . ARG A 1 166 ? 25.068 1.582 -27.085 1.00 98.62 166 ARG A N 1
ATOM 1357 C CA . ARG A 1 166 ? 25.005 2.420 -25.872 1.00 98.62 166 ARG A CA 1
ATOM 1358 C C . ARG A 1 166 ? 23.566 2.807 -25.531 1.00 98.62 166 ARG A C 1
ATOM 1360 O O . ARG A 1 166 ? 23.160 2.653 -24.385 1.00 98.62 166 ARG A O 1
ATOM 1367 N N . LYS A 1 167 ? 22.777 3.237 -26.522 1.00 98.62 167 LYS A N 1
ATOM 1368 C CA . LYS A 1 167 ? 21.356 3.569 -26.313 1.00 98.62 167 LYS A CA 1
ATOM 1369 C C . LYS A 1 167 ? 20.533 2.373 -25.842 1.00 98.62 167 LYS A C 1
ATOM 1371 O O . LYS A 1 167 ? 19.664 2.535 -24.992 1.00 98.62 167 LYS A O 1
ATOM 1376 N N . LEU A 1 168 ? 20.802 1.182 -26.375 1.00 98.62 168 LEU A N 1
ATOM 1377 C CA . LEU A 1 168 ? 20.121 -0.036 -25.947 1.00 98.62 168 LEU A CA 1
ATOM 1378 C C . LEU A 1 168 ? 20.453 -0.369 -24.487 1.00 98.62 168 LEU A C 1
ATOM 1380 O O . LEU A 1 168 ? 19.543 -0.587 -23.695 1.00 98.62 168 LEU A O 1
ATOM 1384 N N . GLN A 1 169 ? 21.733 -0.310 -24.111 1.00 98.50 169 GLN A N 1
ATOM 1385 C CA . GLN A 1 169 ? 22.168 -0.520 -22.725 1.00 98.50 169 GLN A CA 1
ATOM 1386 C C . GLN A 1 169 ? 21.561 0.503 -21.758 1.00 98.50 169 GLN A C 1
ATOM 1388 O O . GLN A 1 169 ? 21.173 0.154 -20.643 1.00 98.50 169 GLN A O 1
ATOM 1393 N N . GLU A 1 170 ? 21.463 1.766 -22.173 1.00 98.56 170 GLU A N 1
ATOM 1394 C CA . GLU A 1 170 ? 20.814 2.809 -21.383 1.00 98.56 170 GLU A CA 1
ATOM 1395 C C . GLU A 1 170 ? 19.318 2.530 -21.204 1.00 98.56 170 GLU A C 1
ATOM 1397 O O . GLU A 1 170 ? 18.816 2.614 -20.086 1.00 98.56 170 GLU A O 1
ATOM 1402 N N . CYS A 1 171 ? 18.626 2.113 -22.267 1.00 97.94 171 CYS A N 1
ATOM 1403 C CA . CYS A 1 171 ? 17.222 1.714 -22.204 1.00 97.94 171 CYS A CA 1
ATOM 1404 C C . CYS A 1 171 ? 17.006 0.526 -21.251 1.00 97.94 171 CYS A C 1
ATOM 1406 O O . CYS A 1 171 ? 16.121 0.576 -20.398 1.00 97.94 171 CYS A O 1
ATOM 1408 N N . GLU A 1 172 ? 17.852 -0.504 -21.327 1.00 98.50 172 GLU A N 1
ATOM 1409 C CA . GLU A 1 172 ? 17.815 -1.660 -20.421 1.00 98.50 172 GLU A CA 1
ATOM 1410 C C . GLU A 1 172 ? 18.098 -1.276 -18.963 1.00 98.50 172 GLU A C 1
ATOM 1412 O O . GLU A 1 172 ? 17.495 -1.824 -18.038 1.00 98.50 172 GLU A O 1
ATOM 1417 N N . ARG A 1 173 ? 19.018 -0.332 -18.726 1.00 98.62 173 ARG A N 1
ATOM 1418 C CA . ARG A 1 173 ? 19.278 0.207 -17.386 1.00 98.62 173 ARG A CA 1
ATOM 1419 C C . ARG A 1 173 ? 18.053 0.946 -16.850 1.00 98.62 173 ARG A C 1
ATOM 1421 O O . ARG A 1 173 ? 17.591 0.602 -15.768 1.00 98.62 173 ARG A O 1
ATOM 1428 N N . CYS A 1 174 ? 17.503 1.890 -17.613 1.00 98.00 174 CYS A N 1
ATOM 1429 C CA . CYS A 1 174 ? 16.320 2.648 -17.204 1.00 98.00 174 CYS A CA 1
ATOM 1430 C C . CYS A 1 174 ? 15.110 1.736 -16.958 1.00 98.00 174 CYS A C 1
ATOM 1432 O O . CYS A 1 174 ? 14.336 1.974 -16.035 1.00 98.00 174 CYS A O 1
ATOM 1434 N N . HIS A 1 175 ? 14.955 0.669 -17.747 1.00 98.44 175 HIS A N 1
ATOM 1435 C CA . HIS A 1 175 ? 13.902 -0.315 -17.521 1.00 98.44 175 HIS A CA 1
ATOM 1436 C C . HIS A 1 175 ? 14.071 -1.040 -16.178 1.00 98.44 175 HIS A C 1
ATOM 1438 O O . HIS A 1 175 ? 13.118 -1.101 -15.406 1.00 98.44 175 HIS A O 1
ATOM 1444 N N . ARG A 1 176 ? 15.285 -1.510 -15.857 1.00 98.56 176 ARG A N 1
ATOM 1445 C CA . ARG A 1 176 ? 15.577 -2.154 -14.562 1.00 98.56 176 ARG A CA 1
ATOM 1446 C C . ARG A 1 176 ? 15.349 -1.222 -13.372 1.00 98.56 176 ARG A C 1
ATOM 1448 O O . ARG A 1 176 ? 14.759 -1.646 -12.385 1.00 98.56 176 ARG A O 1
ATOM 1455 N N . GLU A 1 177 ? 15.769 0.037 -13.476 1.00 98.50 177 GLU A N 1
ATOM 1456 C CA . GLU A 1 177 ? 15.533 1.054 -12.440 1.00 98.50 177 GLU A CA 1
ATOM 1457 C C . GLU A 1 177 ? 14.028 1.293 -12.217 1.00 98.50 177 GLU A C 1
ATOM 1459 O O . GLU A 1 177 ? 13.559 1.379 -11.080 1.00 98.50 177 GLU A O 1
ATOM 1464 N N . LEU A 1 178 ? 13.234 1.332 -13.292 1.00 98.62 178 LEU A N 1
ATOM 1465 C CA . LEU A 1 178 ? 11.780 1.461 -13.188 1.00 98.62 178 LEU A CA 1
ATOM 1466 C C . LEU A 1 178 ? 11.130 0.224 -12.543 1.00 98.62 178 LEU A C 1
ATOM 1468 O O . LEU A 1 178 ? 10.243 0.353 -11.704 1.00 98.62 178 LEU A O 1
ATOM 1472 N N . GLU A 1 179 ? 11.567 -0.982 -12.902 1.00 98.31 179 GLU A N 1
ATOM 1473 C CA . GLU A 1 179 ? 11.076 -2.211 -12.266 1.00 98.31 179 GLU A CA 1
ATOM 1474 C C . GLU A 1 179 ? 11.414 -2.258 -10.771 1.00 98.31 179 GLU A C 1
ATOM 1476 O O . GLU A 1 179 ? 10.596 -2.696 -9.957 1.00 98.31 179 GLU A O 1
ATOM 1481 N N . GLU A 1 180 ? 12.604 -1.788 -10.395 1.00 98.50 180 GLU A N 1
ATOM 1482 C CA . GLU A 1 180 ? 13.029 -1.720 -9.001 1.00 98.50 180 GLU A CA 1
ATOM 1483 C C . GLU A 1 180 ? 12.215 -0.697 -8.204 1.00 98.50 180 GLU A C 1
ATOM 1485 O O . GLU A 1 180 ? 11.729 -1.027 -7.123 1.00 98.50 180 GLU A O 1
ATOM 1490 N N . THR A 1 181 ? 11.975 0.498 -8.751 1.00 98.25 181 THR A N 1
ATOM 1491 C CA . THR A 1 181 ? 11.130 1.509 -8.086 1.00 98.25 181 THR A CA 1
ATOM 1492 C C . THR A 1 181 ? 9.693 1.017 -7.912 1.00 98.25 181 THR A C 1
ATOM 1494 O O . THR A 1 181 ? 9.144 1.108 -6.816 1.00 98.25 181 THR A O 1
ATOM 1497 N N . MET A 1 182 ? 9.108 0.379 -8.929 1.00 98.06 182 MET A N 1
ATOM 1498 C CA . MET A 1 182 ? 7.788 -0.258 -8.829 1.00 98.06 182 MET A CA 1
ATOM 1499 C C . MET A 1 182 ? 7.742 -1.355 -7.754 1.00 98.06 182 MET A C 1
ATOM 1501 O O . MET A 1 182 ? 6.760 -1.458 -7.011 1.00 98.06 182 MET A O 1
ATOM 1505 N N . ARG A 1 183 ? 8.799 -2.173 -7.641 1.00 98.62 183 ARG A N 1
ATOM 1506 C CA . ARG A 1 183 ? 8.913 -3.205 -6.598 1.00 98.62 183 ARG A CA 1
ATOM 1507 C C . ARG A 1 183 ? 9.002 -2.580 -5.204 1.00 98.62 183 ARG A C 1
ATOM 1509 O O . ARG A 1 183 ? 8.276 -3.017 -4.314 1.00 98.62 183 ARG A O 1
ATOM 1516 N N . GLN A 1 184 ? 9.829 -1.550 -5.030 1.00 98.50 184 GLN A N 1
ATOM 1517 C CA . GLN A 1 184 ? 9.975 -0.826 -3.763 1.00 98.50 184 GLN A CA 1
ATOM 1518 C C . GLN A 1 184 ? 8.669 -0.142 -3.346 1.00 98.50 184 GLN A C 1
ATOM 1520 O O . GLN A 1 184 ? 8.264 -0.238 -2.190 1.00 98.50 184 GLN A O 1
ATOM 1525 N N . GLU A 1 185 ? 7.958 0.496 -4.278 1.00 98.19 185 GLU A N 1
ATOM 1526 C CA . GLU A 1 185 ? 6.651 1.092 -3.994 1.00 98.19 185 GLU A CA 1
ATOM 1527 C C . GLU A 1 185 ? 5.616 0.046 -3.577 1.00 98.19 185 GLU A C 1
ATOM 1529 O O . GLU A 1 185 ? 4.819 0.286 -2.667 1.00 98.19 185 GLU A O 1
ATOM 1534 N N . HIS A 1 186 ? 5.599 -1.112 -4.242 1.00 98.44 186 HIS A N 1
ATOM 1535 C CA . HIS A 1 186 ? 4.720 -2.209 -3.857 1.00 98.44 186 HIS A CA 1
ATOM 1536 C C . HIS A 1 186 ? 5.057 -2.704 -2.446 1.00 98.44 186 HIS A C 1
ATOM 1538 O O . HIS A 1 186 ? 4.154 -2.908 -1.632 1.00 98.44 186 HIS A O 1
ATOM 1544 N N . GLU A 1 187 ? 6.333 -2.915 -2.140 1.00 98.50 187 GLU A N 1
ATOM 1545 C CA . GLU A 1 187 ? 6.775 -3.349 -0.815 1.00 98.50 187 GLU A CA 1
ATOM 1546 C C . GLU A 1 187 ? 6.418 -2.316 0.262 1.00 98.50 187 GLU A C 1
ATOM 1548 O O . GLU A 1 187 ? 5.841 -2.669 1.289 1.00 98.50 187 GLU A O 1
ATOM 1553 N N . ALA A 1 188 ? 6.636 -1.026 -0.004 1.00 98.56 188 ALA A N 1
ATOM 1554 C CA . ALA A 1 188 ? 6.245 0.059 0.890 1.00 98.56 188 ALA A CA 1
ATOM 1555 C C . ALA A 1 188 ? 4.728 0.087 1.143 1.00 98.56 188 ALA A C 1
ATOM 1557 O O . ALA A 1 188 ? 4.297 0.240 2.287 1.00 98.56 188 ALA A O 1
ATOM 1558 N N . LYS A 1 189 ? 3.907 -0.117 0.102 1.00 98.56 189 LYS A N 1
ATOM 1559 C CA . LYS A 1 189 ? 2.442 -0.216 0.232 1.00 98.56 189 LYS A CA 1
ATOM 1560 C C . LYS A 1 189 ? 2.029 -1.414 1.088 1.00 98.56 189 LYS A C 1
ATOM 1562 O O . LYS A 1 189 ? 1.181 -1.256 1.963 1.00 98.56 189 LYS A O 1
ATOM 1567 N N . MET A 1 190 ? 2.646 -2.577 0.882 1.00 98.44 190 MET A N 1
ATOM 1568 C CA . MET A 1 190 ? 2.392 -3.771 1.699 1.00 98.44 190 MET A CA 1
ATOM 1569 C C . MET A 1 190 ? 2.785 -3.552 3.162 1.00 98.44 190 MET A C 1
ATOM 1571 O O . MET A 1 190 ? 2.004 -3.868 4.056 1.00 98.44 190 MET A O 1
ATOM 1575 N N . ASN A 1 191 ? 3.946 -2.949 3.417 1.00 98.50 191 ASN A N 1
ATOM 1576 C CA . ASN A 1 191 ? 4.413 -2.646 4.770 1.00 98.50 191 ASN A CA 1
ATOM 1577 C C . ASN A 1 191 ? 3.507 -1.624 5.475 1.00 98.50 191 ASN A C 1
ATOM 1579 O O . ASN A 1 191 ? 3.198 -1.782 6.656 1.00 98.50 191 ASN A O 1
ATOM 1583 N N . ALA A 1 192 ? 3.025 -0.606 4.757 1.00 98.31 192 ALA A N 1
ATOM 1584 C CA . ALA A 1 192 ? 2.070 0.363 5.293 1.00 98.31 192 ALA A CA 1
ATOM 1585 C C . ALA A 1 192 ? 0.722 -0.290 5.642 1.00 98.31 192 ALA A C 1
ATOM 1587 O O . ALA A 1 192 ? 0.175 -0.038 6.717 1.00 98.31 192 ALA A O 1
ATOM 1588 N N . GLN A 1 193 ? 0.209 -1.165 4.770 1.00 98.00 193 GLN A N 1
ATOM 1589 C CA . GLN A 1 193 ? -1.006 -1.937 5.040 1.00 98.00 193 GLN A CA 1
ATOM 1590 C C . GLN A 1 193 ? -0.833 -2.864 6.245 1.00 98.00 193 GLN A C 1
ATOM 1592 O O . GLN A 1 193 ? -1.714 -2.918 7.100 1.00 98.00 193 GLN A O 1
ATOM 1597 N N . GLN A 1 194 ? 0.307 -3.548 6.351 1.00 98.31 194 GLN A N 1
ATOM 1598 C CA . GLN A 1 194 ? 0.601 -4.418 7.487 1.00 98.31 194 GLN A CA 1
ATOM 1599 C C . GLN A 1 194 ? 0.642 -3.630 8.801 1.00 98.31 194 GLN A C 1
ATOM 1601 O O . GLN A 1 194 ? -0.022 -4.009 9.761 1.00 98.31 194 GLN A O 1
ATOM 1606 N N . SER A 1 195 ? 1.329 -2.485 8.817 1.00 98.31 195 SER A N 1
ATOM 1607 C CA . SER A 1 195 ? 1.372 -1.587 9.979 1.00 98.31 195 SER A CA 1
ATOM 1608 C C . SER A 1 195 ? -0.027 -1.108 10.397 1.00 98.31 195 SER A C 1
ATOM 1610 O O . SER A 1 195 ? -0.358 -1.088 11.584 1.00 98.31 195 SER A O 1
ATOM 1612 N N . GLN A 1 196 ? -0.899 -0.794 9.430 1.00 98.38 196 GLN A N 1
ATOM 1613 C CA . GLN A 1 196 ? -2.290 -0.431 9.708 1.00 98.38 196 GLN A CA 1
ATOM 1614 C C . GLN A 1 196 ? -3.080 -1.590 10.335 1.00 98.38 196 GLN A C 1
ATOM 1616 O O . GLN A 1 196 ? -3.832 -1.375 11.288 1.00 98.38 196 GLN A O 1
ATOM 1621 N N . VAL A 1 197 ? -2.919 -2.810 9.817 1.00 98.50 197 VAL A N 1
ATOM 1622 C CA . VAL A 1 197 ? -3.556 -4.014 10.373 1.00 98.50 197 VAL A CA 1
ATOM 1623 C C . VAL A 1 197 ? -3.088 -4.262 11.806 1.00 98.50 197 VAL A C 1
ATOM 1625 O O . VAL A 1 197 ? -3.920 -4.506 12.680 1.00 98.50 197 VAL A O 1
ATOM 1628 N N . ASP A 1 198 ? -1.789 -4.136 12.068 1.00 98.12 198 ASP A N 1
ATOM 1629 C CA . ASP A 1 198 ? -1.217 -4.329 13.402 1.00 98.12 198 ASP A CA 1
ATOM 1630 C C . ASP A 1 198 ? -1.749 -3.283 14.395 1.00 98.12 198 ASP A C 1
ATOM 1632 O O . ASP A 1 198 ? -2.172 -3.633 15.500 1.00 98.12 198 ASP A O 1
ATOM 1636 N N . ALA A 1 199 ? -1.830 -2.012 13.987 1.00 98.56 199 ALA A N 1
ATOM 1637 C CA . ALA A 1 199 ? -2.413 -0.944 14.800 1.00 98.56 199 ALA A CA 1
ATOM 1638 C C . ALA A 1 199 ? -3.894 -1.201 15.137 1.00 98.56 199 ALA A C 1
ATOM 1640 O O . ALA A 1 199 ? -4.314 -1.033 16.286 1.00 98.56 199 ALA A O 1
ATOM 1641 N N . LEU A 1 200 ? -4.690 -1.653 14.161 1.00 98.12 200 LEU A N 1
ATOM 1642 C CA . LEU A 1 200 ? -6.090 -2.022 14.391 1.00 98.12 200 LEU A CA 1
ATOM 1643 C C . LEU A 1 200 ? -6.214 -3.218 15.338 1.00 98.12 200 LEU A C 1
ATOM 1645 O O . LEU A 1 200 ? -7.077 -3.216 16.215 1.00 98.12 200 LEU A O 1
ATOM 1649 N N . LEU A 1 201 ? -5.341 -4.216 15.203 1.00 98.44 201 LEU A N 1
ATOM 1650 C CA . LEU A 1 201 ? -5.338 -5.394 16.065 1.00 98.44 201 LEU A CA 1
ATOM 1651 C C . LEU A 1 201 ? -5.008 -5.033 17.519 1.00 98.44 201 LEU A C 1
ATOM 1653 O O . LEU A 1 201 ? -5.676 -5.519 18.436 1.00 98.44 201 LEU A O 1
ATOM 1657 N N . ILE A 1 202 ? -4.041 -4.138 17.734 1.00 98.50 202 ILE A N 1
ATOM 1658 C CA . ILE A 1 202 ? -3.751 -3.567 19.056 1.00 98.50 202 ILE A CA 1
ATOM 1659 C C . ILE A 1 202 ? -5.004 -2.879 19.606 1.00 98.50 202 ILE A C 1
ATOM 1661 O O . ILE A 1 202 ? -5.432 -3.192 20.720 1.00 98.50 202 ILE A O 1
ATOM 1665 N N . LYS A 1 203 ? -5.660 -2.027 18.807 1.00 98.56 203 LYS A N 1
ATOM 1666 C CA . LYS A 1 203 ? -6.845 -1.296 19.269 1.00 98.56 203 LYS A CA 1
ATOM 1667 C C . LYS A 1 203 ? -8.021 -2.210 19.614 1.00 98.56 203 LYS A C 1
ATOM 1669 O O . LYS A 1 203 ? -8.712 -1.984 20.607 1.00 98.56 203 LYS A O 1
ATOM 1674 N N . CYS A 1 204 ? -8.240 -3.266 18.834 1.00 98.06 204 CYS A N 1
ATOM 1675 C CA . CYS A 1 204 ? -9.255 -4.274 19.134 1.00 98.06 204 CYS A CA 1
ATOM 1676 C C . CYS A 1 204 ? -8.985 -4.985 20.467 1.00 98.06 204 CYS A C 1
ATOM 1678 O O . CYS A 1 204 ? -9.927 -5.250 21.215 1.00 98.06 204 CYS A O 1
ATOM 1680 N N . ASN A 1 205 ? -7.721 -5.277 20.784 1.00 98.25 205 ASN A N 1
ATOM 1681 C CA . ASN A 1 205 ? -7.354 -5.908 22.051 1.00 98.25 205 ASN A CA 1
ATOM 1682 C C . ASN A 1 205 ? -7.573 -4.976 23.251 1.00 98.25 205 ASN A C 1
ATOM 1684 O O . ASN A 1 205 ? -8.099 -5.429 24.268 1.00 98.25 205 ASN A O 1
ATOM 1688 N N . GLU A 1 206 ? -7.242 -3.688 23.123 1.00 98.12 206 GLU A N 1
ATOM 1689 C CA . GLU A 1 206 ? -7.527 -2.676 24.153 1.00 98.12 206 GLU A CA 1
ATOM 1690 C C . GLU A 1 206 ? -9.026 -2.588 24.454 1.00 98.12 206 GLU A C 1
ATOM 1692 O O . GLU A 1 206 ? -9.446 -2.769 25.597 1.00 98.12 206 GLU A O 1
ATOM 1697 N N . LEU A 1 207 ? -9.847 -2.397 23.414 1.00 98.38 207 LEU A N 1
ATOM 1698 C CA . LEU A 1 207 ? -11.301 -2.279 23.553 1.00 98.38 207 LEU A CA 1
ATOM 1699 C C . LEU A 1 207 ? -11.927 -3.548 24.135 1.00 98.38 207 LEU A C 1
ATOM 1701 O O . LEU A 1 207 ? -12.866 -3.476 24.926 1.00 98.38 207 LEU A O 1
ATOM 1705 N N . LYS A 1 208 ? -11.399 -4.723 23.781 1.00 98.19 208 LYS A N 1
ATOM 1706 C CA . LYS A 1 208 ? -11.819 -5.990 24.384 1.00 98.19 208 LYS A CA 1
ATOM 1707 C C . LYS A 1 208 ? -11.496 -6.034 25.881 1.00 98.19 208 LYS A C 1
ATOM 1709 O O . LYS A 1 208 ? -12.318 -6.505 26.663 1.00 98.19 208 LYS A O 1
ATOM 1714 N N . GLY A 1 209 ? -10.328 -5.532 26.283 1.00 98.00 209 GLY A N 1
ATOM 1715 C CA . GLY A 1 209 ? -9.949 -5.389 27.689 1.00 98.00 209 GLY A CA 1
ATOM 1716 C C . GLY A 1 209 ? -10.891 -4.460 28.458 1.00 98.00 209 GLY A C 1
ATOM 1717 O O . GLY A 1 209 ? -11.396 -4.834 29.517 1.00 98.00 209 GLY A O 1
ATOM 1718 N N . GLU A 1 210 ? -11.194 -3.288 27.897 1.00 98.50 210 GLU A N 1
ATOM 1719 C CA . GLU A 1 210 ? -12.148 -2.334 28.477 1.00 98.50 210 GLU A CA 1
ATOM 1720 C C . GLU A 1 210 ? -13.558 -2.926 28.590 1.00 98.50 210 GLU A C 1
ATOM 1722 O O . GLU A 1 210 ? -14.198 -2.805 29.635 1.00 98.50 210 GLU A O 1
ATOM 1727 N N . ASN A 1 211 ? -14.030 -3.618 27.550 1.00 98.38 211 ASN A N 1
ATOM 1728 C CA . ASN A 1 211 ? -15.343 -4.258 27.545 1.00 98.38 211 ASN A CA 1
ATOM 1729 C C . ASN A 1 211 ? -15.461 -5.318 28.651 1.00 98.38 211 ASN A C 1
ATOM 1731 O O . ASN A 1 211 ? -16.437 -5.322 29.402 1.00 98.38 211 ASN A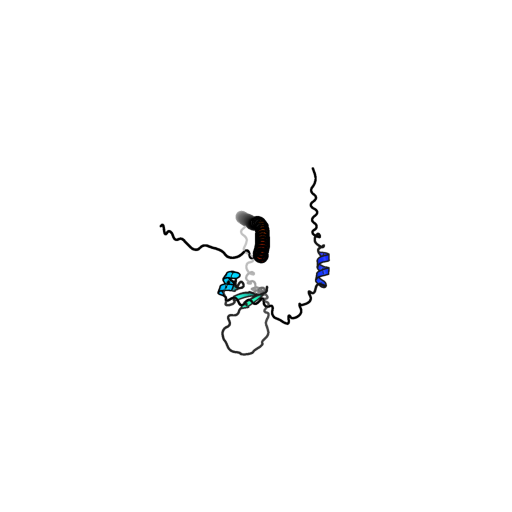 O 1
ATOM 1735 N N . ASN A 1 212 ? -14.429 -6.149 28.821 1.00 98.50 212 ASN A N 1
ATOM 1736 C CA . ASN A 1 212 ? -14.372 -7.128 29.906 1.00 98.50 212 ASN A CA 1
ATOM 1737 C C . ASN A 1 212 ? -14.413 -6.454 31.286 1.00 98.50 212 ASN A C 1
ATOM 1739 O O . ASN A 1 212 ? -15.132 -6.906 32.177 1.00 98.50 212 ASN A O 1
ATOM 1743 N N . LEU A 1 213 ? -13.670 -5.359 31.470 1.00 98.56 213 LEU A N 1
ATOM 1744 C CA . LEU A 1 213 ? -13.670 -4.614 32.728 1.00 98.56 213 LEU A CA 1
ATOM 1745 C C . LEU A 1 213 ? -15.046 -4.010 33.034 1.00 98.56 213 LEU A C 1
ATOM 1747 O O . LEU A 1 213 ? -15.508 -4.075 34.173 1.00 98.56 213 LEU A O 1
ATOM 1751 N N . LEU A 1 214 ? -15.708 -3.433 32.030 1.00 98.62 214 LEU A N 1
ATOM 1752 C CA . LEU A 1 214 ? -17.065 -2.908 32.171 1.00 98.62 214 LEU A CA 1
ATOM 1753 C C . LEU A 1 214 ? -18.052 -4.015 32.536 1.00 98.62 214 LEU A C 1
ATOM 1755 O O . LEU A 1 214 ? -18.855 -3.819 33.442 1.00 98.62 214 LEU A O 1
ATOM 1759 N N . HIS A 1 215 ? -17.952 -5.187 31.908 1.00 98.38 215 HIS A N 1
ATOM 1760 C CA . HIS A 1 215 ? -18.792 -6.335 32.244 1.00 98.38 215 HIS A CA 1
ATOM 1761 C C . HIS A 1 215 ? -18.628 -6.753 33.714 1.00 98.38 215 HIS A C 1
ATOM 1763 O O . HIS A 1 215 ? -19.618 -6.966 34.412 1.00 98.38 215 HIS A O 1
ATOM 1769 N N . ILE A 1 216 ? -17.390 -6.814 34.217 1.00 98.50 216 ILE A N 1
ATOM 1770 C CA . ILE A 1 216 ? -17.111 -7.106 35.634 1.00 98.50 216 ILE A CA 1
ATOM 1771 C C . ILE A 1 216 ? -17.721 -6.031 36.544 1.00 98.50 216 ILE A C 1
ATOM 1773 O O . ILE A 1 216 ? -18.358 -6.358 37.544 1.00 98.50 216 ILE A O 1
ATOM 1777 N N . LYS A 1 217 ? -17.559 -4.747 36.196 1.00 98.50 217 LYS A N 1
ATOM 1778 C CA . LYS A 1 217 ? -18.132 -3.633 36.967 1.00 98.50 217 LYS A CA 1
ATOM 1779 C C . LYS A 1 217 ? -19.657 -3.699 37.021 1.00 98.50 217 LYS A C 1
ATOM 1781 O O . LYS A 1 217 ? -20.218 -3.554 38.101 1.00 98.50 217 LYS A O 1
ATOM 1786 N N . VAL A 1 218 ? -20.309 -3.946 35.884 1.00 98.56 218 VAL A N 1
ATOM 1787 C CA . VAL A 1 218 ? -21.768 -4.097 35.802 1.00 98.56 218 VAL A CA 1
ATOM 1788 C C . VAL A 1 218 ? -22.230 -5.278 36.649 1.00 98.56 218 VAL A C 1
ATOM 1790 O O . VAL A 1 218 ? -23.149 -5.108 37.439 1.00 98.56 218 VAL A O 1
ATOM 1793 N N . SER A 1 219 ? -21.566 -6.435 36.557 1.00 98.44 219 SER A N 1
ATOM 1794 C CA . SER A 1 219 ? -21.894 -7.604 37.386 1.00 98.44 219 SER A CA 1
ATOM 1795 C C . SER A 1 219 ? -21.834 -7.268 38.875 1.00 98.44 219 SER A C 1
ATOM 1797 O O . SER A 1 219 ? -22.801 -7.488 39.590 1.00 98.44 219 SER A O 1
ATOM 1799 N N . LYS A 1 220 ? -20.749 -6.627 39.327 1.00 98.38 220 LYS A N 1
ATOM 1800 C CA . LYS A 1 220 ? -20.606 -6.232 40.732 1.00 98.38 220 LYS A CA 1
ATOM 1801 C C . LYS A 1 220 ? -21.678 -5.232 41.175 1.00 98.38 220 LYS A C 1
ATOM 1803 O O . LYS A 1 220 ? -22.154 -5.302 42.301 1.00 98.38 220 LYS A O 1
ATOM 1808 N N . MET A 1 221 ? -22.046 -4.281 40.317 1.00 98.69 221 MET A N 1
ATOM 1809 C CA . MET A 1 221 ? -23.138 -3.349 40.615 1.00 98.69 221 MET A CA 1
ATOM 1810 C C . MET A 1 221 ? -24.482 -4.067 40.736 1.00 98.69 221 MET A C 1
ATOM 1812 O O . MET A 1 221 ? -25.254 -3.728 41.626 1.00 98.69 221 MET A O 1
ATOM 1816 N N . MET A 1 222 ? -24.744 -5.061 39.886 1.00 98.69 222 MET A N 1
ATOM 1817 C CA . MET A 1 222 ? -25.947 -5.889 39.986 1.00 98.69 222 MET A CA 1
ATOM 1818 C C . MET A 1 222 ? -25.982 -6.680 41.296 1.00 98.69 222 MET A C 1
ATOM 1820 O O . MET A 1 222 ? -27.029 -6.709 41.937 1.00 98.69 222 MET A O 1
ATOM 1824 N N . ASP A 1 223 ? -24.848 -7.241 41.723 1.00 98.38 223 ASP A N 1
ATOM 1825 C CA . ASP A 1 223 ? -24.740 -7.960 42.998 1.00 98.38 223 ASP A CA 1
ATOM 1826 C C . ASP A 1 223 ? -25.024 -7.026 44.186 1.00 98.38 223 ASP A C 1
ATOM 1828 O O . ASP A 1 223 ? -25.873 -7.329 45.020 1.00 98.38 223 ASP A O 1
ATOM 1832 N N . MET A 1 224 ? -24.411 -5.836 44.212 1.00 98.75 224 MET A N 1
ATOM 1833 C CA . MET A 1 224 ? -24.659 -4.843 45.270 1.00 98.75 224 MET A CA 1
ATOM 1834 C C . MET A 1 224 ? -26.123 -4.382 45.306 1.00 98.75 224 MET A C 1
ATOM 1836 O O . MET A 1 224 ? -26.696 -4.225 46.380 1.00 98.75 224 MET A O 1
ATOM 1840 N N . LEU A 1 225 ? -26.755 -4.172 44.146 1.00 98.44 225 LEU A N 1
ATOM 1841 C CA . LEU A 1 225 ? -28.175 -3.810 44.086 1.00 98.44 225 LEU A CA 1
ATOM 1842 C C . LEU A 1 225 ? -29.075 -4.944 44.590 1.00 98.44 225 LEU A C 1
ATOM 1844 O O . LEU A 1 225 ? -30.069 -4.673 45.263 1.00 98.44 225 LEU A O 1
ATOM 1848 N N . ALA A 1 226 ? -28.733 -6.197 44.286 1.00 98.50 226 ALA A N 1
ATOM 1849 C CA . ALA A 1 226 ? -29.457 -7.359 44.785 1.00 98.50 226 ALA A CA 1
ATOM 1850 C C . ALA A 1 226 ? -29.323 -7.501 46.311 1.00 98.50 226 ALA A C 1
ATOM 1852 O O . ALA A 1 226 ? -30.324 -7.755 46.980 1.00 98.50 226 ALA A O 1
ATOM 1853 N N . GLU A 1 227 ? -28.128 -7.273 46.865 1.00 98.56 227 GLU A N 1
ATOM 1854 C CA . GLU A 1 227 ? -27.887 -7.233 48.314 1.00 98.56 227 GLU A CA 1
ATOM 1855 C C . GLU A 1 227 ? -28.703 -6.118 48.988 1.00 98.56 227 GLU A C 1
ATOM 1857 O O . GLU A 1 227 ? -29.409 -6.383 49.959 1.00 98.56 227 GLU A O 1
ATOM 1862 N N . CYS A 1 228 ? -28.706 -4.898 48.435 1.00 98.56 228 CYS A N 1
ATOM 1863 C CA . CYS A 1 228 ? -29.536 -3.802 48.948 1.00 98.56 228 CYS A CA 1
ATOM 1864 C C . CYS A 1 228 ? -31.037 -4.124 48.895 1.00 98.56 228 CYS A C 1
ATOM 1866 O O . CYS A 1 228 ? -31.767 -3.798 49.828 1.00 98.56 228 CYS A O 1
ATOM 1868 N N . ALA A 1 229 ? -31.514 -4.761 47.822 1.00 98.56 229 ALA A N 1
ATOM 1869 C CA . ALA A 1 229 ? -32.916 -5.157 47.709 1.00 98.56 229 ALA A CA 1
ATOM 1870 C C . ALA A 1 229 ? -33.294 -6.236 48.738 1.00 98.56 229 ALA A C 1
ATOM 1872 O O . ALA A 1 229 ? -34.379 -6.181 49.316 1.00 98.56 229 ALA A O 1
ATOM 1873 N N . ALA A 1 230 ? -32.408 -7.204 48.989 1.00 98.69 230 ALA A N 1
ATOM 1874 C CA . ALA A 1 230 ? -32.612 -8.219 50.019 1.00 98.69 230 ALA A CA 1
ATOM 1875 C C . ALA A 1 230 ? -32.655 -7.605 51.428 1.00 98.69 230 ALA A C 1
ATOM 1877 O O . ALA A 1 230 ? -33.536 -7.956 52.211 1.00 98.69 230 ALA A O 1
ATOM 1878 N N . GLU A 1 231 ? -31.761 -6.657 51.716 1.00 98.62 231 GLU A N 1
ATOM 1879 C CA . GLU A 1 231 ? -31.707 -5.924 52.985 1.00 98.62 231 GLU A CA 1
ATOM 1880 C C . GLU A 1 231 ? -32.999 -5.132 53.242 1.00 98.62 231 GLU A C 1
ATOM 1882 O O . GLU A 1 231 ? -33.595 -5.258 54.309 1.00 98.62 231 GLU A O 1
ATOM 1887 N N . VAL A 1 232 ? -33.494 -4.380 52.251 1.00 98.62 232 VAL A N 1
ATOM 1888 C CA . VAL A 1 232 ? -34.760 -3.630 52.380 1.00 98.62 232 VAL A CA 1
ATOM 1889 C C . VAL A 1 232 ? -35.937 -4.573 52.634 1.00 98.62 232 VAL A C 1
ATOM 1891 O O . VAL A 1 232 ? -36.719 -4.336 53.550 1.00 98.62 232 VAL A O 1
ATOM 1894 N N . ASN A 1 233 ? -36.039 -5.677 51.887 1.00 98.50 233 ASN A N 1
ATOM 1895 C CA . ASN A 1 233 ? -37.109 -6.658 52.090 1.00 98.50 233 ASN A CA 1
ATOM 1896 C C . ASN A 1 233 ? -37.062 -7.293 53.493 1.00 98.50 233 ASN A C 1
ATOM 1898 O O . ASN A 1 233 ? -38.108 -7.562 54.086 1.00 98.50 233 ASN A O 1
ATOM 1902 N N . LEU A 1 234 ? -35.862 -7.544 54.027 1.00 98.62 234 LEU A N 1
ATOM 1903 C CA . LEU A 1 234 ? -35.685 -8.056 55.385 1.00 98.62 234 LEU A CA 1
ATOM 1904 C C . LEU A 1 234 ? -36.141 -7.022 56.423 1.00 98.62 234 LEU A C 1
ATOM 1906 O O . LEU A 1 234 ? -36.941 -7.355 57.297 1.00 98.62 234 LEU A O 1
ATOM 1910 N N . GLN A 1 235 ? -35.708 -5.767 56.278 1.00 98.50 235 GLN A N 1
ATOM 1911 C CA . GLN A 1 235 ? -36.110 -4.662 57.154 1.00 98.50 235 GLN A CA 1
ATOM 1912 C C . GLN A 1 235 ? -37.632 -4.444 57.135 1.00 98.50 235 GLN A C 1
ATOM 1914 O O . GLN A 1 235 ? -38.250 -4.269 58.186 1.00 98.50 235 GLN A O 1
ATOM 1919 N N . GLU A 1 236 ? -38.272 -4.519 55.966 1.00 98.31 236 GLU A N 1
ATOM 1920 C CA . GLU A 1 236 ? -39.734 -4.451 55.836 1.00 98.31 236 GLU A CA 1
ATOM 1921 C C . GLU A 1 236 ? -40.436 -5.610 56.561 1.00 98.31 236 GLU A C 1
ATOM 1923 O O . GLU A 1 236 ? -41.441 -5.399 57.249 1.00 98.31 236 GLU A O 1
ATOM 1928 N N . ALA A 1 237 ? -39.899 -6.830 56.459 1.00 98.38 237 ALA A N 1
ATOM 1929 C CA . ALA A 1 237 ? -40.439 -7.997 57.151 1.00 98.38 237 ALA A CA 1
ATOM 1930 C C . ALA A 1 237 ? -40.312 -7.881 58.682 1.00 98.38 237 ALA A C 1
ATOM 1932 O O . ALA A 1 237 ? -41.252 -8.224 59.406 1.00 98.38 237 ALA A O 1
ATOM 1933 N N . GLU A 1 238 ? -39.188 -7.372 59.185 1.00 98.44 238 GLU A N 1
ATOM 1934 C CA . GLU A 1 238 ? -38.973 -7.111 60.613 1.00 98.44 238 GLU A CA 1
ATOM 1935 C C . GLU A 1 238 ? -39.926 -6.030 61.139 1.00 98.44 238 GLU A C 1
ATOM 1937 O O . GLU A 1 238 ? -40.595 -6.230 62.159 1.00 98.44 238 GLU A O 1
ATOM 1942 N N . LEU A 1 239 ? -40.072 -4.916 60.412 1.00 98.00 239 LEU A N 1
ATOM 1943 C CA . LEU A 1 239 ? -41.026 -3.853 60.746 1.00 98.00 239 LEU A CA 1
ATOM 1944 C C . LEU A 1 239 ? -42.466 -4.377 60.792 1.00 98.00 239 LEU A C 1
ATOM 1946 O O . LEU A 1 239 ? -43.219 -4.043 61.712 1.00 98.00 239 LEU A O 1
ATOM 1950 N N . ALA A 1 240 ? -42.849 -5.236 59.844 1.00 97.88 240 ALA A N 1
ATOM 1951 C CA . ALA A 1 240 ? -44.163 -5.870 59.833 1.00 97.88 240 ALA A CA 1
ATOM 1952 C C . ALA A 1 240 ? -44.392 -6.763 61.069 1.00 97.88 240 ALA A C 1
ATOM 1954 O O . ALA A 1 240 ? -45.477 -6.728 61.658 1.00 97.88 240 ALA A O 1
ATOM 1955 N N . GLN A 1 241 ? -43.382 -7.522 61.512 1.00 97.88 241 GLN A N 1
ATOM 1956 C CA . GLN A 1 241 ? -43.462 -8.331 62.737 1.00 97.88 241 GLN A CA 1
ATOM 1957 C C . GLN A 1 241 ? -43.586 -7.466 64.001 1.00 97.88 241 GLN A C 1
ATOM 1959 O O . GLN A 1 241 ? -44.433 -7.731 64.861 1.00 97.88 241 GLN A O 1
ATOM 1964 N N . VAL A 1 242 ? -42.796 -6.392 64.112 1.00 97.69 242 VAL A N 1
ATOM 1965 C CA . VAL A 1 242 ? -42.889 -5.441 65.235 1.00 97.69 242 VAL A CA 1
ATOM 1966 C C . VAL A 1 242 ? -44.271 -4.782 65.275 1.00 97.69 242 VAL A C 1
ATOM 1968 O O . VAL A 1 242 ? -44.896 -4.703 66.334 1.00 97.69 242 VAL A O 1
ATOM 1971 N N . ALA A 1 243 ? -44.813 -4.378 64.124 1.00 97.25 243 ALA A N 1
ATOM 1972 C CA . ALA A 1 243 ? -46.162 -3.826 64.046 1.00 97.25 243 ALA A CA 1
ATOM 1973 C C . ALA A 1 243 ? -47.233 -4.820 64.544 1.00 97.25 243 ALA A C 1
ATOM 1975 O O . ALA A 1 243 ? -48.134 -4.428 65.293 1.00 97.25 243 ALA A O 1
ATOM 1976 N N . GLN A 1 244 ? -47.121 -6.108 64.195 1.00 96.69 244 GLN A N 1
ATOM 1977 C CA . GLN A 1 244 ? -48.036 -7.154 64.675 1.00 96.69 244 GLN A CA 1
ATOM 1978 C C . GLN A 1 244 ? -47.944 -7.369 66.190 1.00 96.69 244 GLN A C 1
ATOM 1980 O O . GLN A 1 244 ? -48.974 -7.422 66.866 1.00 96.69 244 GLN A O 1
ATOM 1985 N N . THR A 1 245 ? -46.733 -7.457 66.746 1.00 96.25 245 THR A N 1
ATOM 1986 C CA . THR A 1 245 ? -46.541 -7.638 68.198 1.00 96.25 245 THR A CA 1
ATOM 1987 C C . THR A 1 245 ? -47.084 -6.453 68.999 1.00 96.25 245 THR A C 1
ATOM 1989 O O . THR A 1 245 ? -47.749 -6.652 70.019 1.00 96.25 245 THR A O 1
ATOM 1992 N N . LEU A 1 246 ? -46.908 -5.220 68.513 1.00 94.94 246 LEU A N 1
ATOM 1993 C CA . LEU A 1 246 ? -47.508 -4.026 69.118 1.00 94.94 246 LEU A CA 1
ATOM 1994 C C . LEU A 1 246 ? -49.041 -4.057 69.074 1.00 94.94 246 LEU A C 1
ATOM 1996 O O . LEU A 1 246 ? -49.689 -3.708 70.063 1.00 94.94 246 LEU A O 1
ATOM 2000 N N . GLN A 1 247 ? -49.640 -4.494 67.962 1.00 93.25 247 GLN A N 1
ATOM 2001 C CA . GLN A 1 247 ? -51.095 -4.657 67.867 1.00 93.25 247 GLN A CA 1
ATOM 2002 C C . GLN A 1 247 ? -51.626 -5.729 68.828 1.00 93.25 247 GLN A C 1
ATOM 2004 O O . GLN A 1 247 ? -52.648 -5.508 69.479 1.00 93.25 247 GLN A O 1
ATOM 2009 N N . GLN A 1 248 ? -50.938 -6.865 68.960 1.00 92.50 248 GLN A N 1
ATOM 2010 C CA . GLN A 1 248 ? -51.301 -7.908 69.924 1.00 92.50 248 GLN A CA 1
ATOM 2011 C C . GLN A 1 248 ? -51.192 -7.404 71.364 1.00 92.50 248 GLN A C 1
ATOM 2013 O O . GLN A 1 248 ? -52.115 -7.599 72.152 1.00 92.50 248 GLN A O 1
ATOM 2018 N N . LYS A 1 249 ? -50.118 -6.678 71.700 1.00 91.06 249 LYS A N 1
ATOM 2019 C CA . LYS A 1 249 ? -49.943 -6.091 73.034 1.00 91.06 249 LYS A CA 1
ATOM 2020 C C . LYS A 1 249 ? -51.053 -5.093 73.376 1.00 91.06 249 LYS A C 1
ATOM 2022 O O . LYS A 1 249 ? -51.555 -5.124 74.493 1.00 91.06 249 LYS A O 1
ATOM 2027 N N . LYS A 1 250 ? -51.495 -4.270 72.415 1.00 88.56 250 LYS A N 1
ATOM 2028 C CA . LYS A 1 250 ? -52.665 -3.387 72.588 1.00 88.56 250 LYS A CA 1
ATOM 2029 C C . LYS A 1 250 ? -53.967 -4.159 72.828 1.00 88.56 250 LYS A C 1
ATOM 2031 O O . LYS A 1 250 ? -54.817 -3.672 73.557 1.00 88.56 250 LYS A O 1
ATOM 2036 N N . ARG A 1 251 ? -54.130 -5.342 72.226 1.00 81.06 251 ARG A N 1
ATOM 2037 C CA . ARG A 1 251 ? -55.319 -6.194 72.419 1.00 81.06 251 ARG A CA 1
ATOM 2038 C C . ARG A 1 251 ? -55.317 -6.964 73.741 1.00 81.06 251 ARG A C 1
ATOM 2040 O O . ARG A 1 251 ? -56.392 -7.261 74.244 1.00 81.06 251 ARG A O 1
ATOM 2047 N N . CYS A 1 252 ? -54.145 -7.299 74.276 1.00 76.44 252 CYS A N 1
ATOM 2048 C CA . CYS A 1 252 ? -54.002 -8.068 75.517 1.00 76.44 252 CYS A CA 1
ATOM 2049 C C . CYS A 1 252 ? -53.762 -7.203 76.764 1.00 76.44 252 CYS A C 1
ATOM 2051 O O . CYS A 1 252 ? -53.658 -7.754 77.857 1.00 76.44 252 CYS A O 1
ATOM 2053 N N . ALA A 1 253 ? -53.649 -5.879 76.629 1.00 59.97 253 ALA A N 1
ATOM 2054 C CA . ALA A 1 253 ? -53.643 -4.995 77.787 1.00 59.97 253 ALA A CA 1
ATOM 2055 C C . ALA A 1 253 ? -55.014 -5.101 78.487 1.00 59.97 253 ALA A C 1
ATOM 2057 O O . ALA A 1 253 ? -56.033 -4.883 77.824 1.00 59.97 253 ALA A O 1
ATOM 2058 N N . PRO A 1 254 ? -55.074 -5.474 79.779 1.00 53.91 254 PRO A N 1
ATOM 2059 C CA . PRO A 1 254 ? -56.332 -5.479 80.510 1.00 53.91 254 PRO A CA 1
ATOM 2060 C C . PRO A 1 254 ? -56.900 -4.058 80.490 1.00 53.91 254 PRO A C 1
ATOM 2062 O O . PRO A 1 254 ? -56.156 -3.090 80.648 1.00 53.91 254 PRO A O 1
ATOM 2065 N N . MET A 1 255 ? -58.207 -3.937 80.249 1.00 56.84 255 MET A N 1
ATOM 2066 C CA . MET A 1 255 ? -58.937 -2.691 80.472 1.00 56.84 255 MET A CA 1
ATOM 2067 C C . MET A 1 255 ? -58.890 -2.373 81.972 1.00 56.84 255 MET A C 1
ATOM 2069 O O . MET A 1 255 ? -59.819 -2.707 82.697 1.00 56.84 255 MET A O 1
ATOM 2073 N N . GLU A 1 256 ? -57.798 -1.784 82.455 1.00 55.47 256 GLU A N 1
ATOM 2074 C CA . GLU A 1 256 ? -57.834 -1.043 83.709 1.00 55.47 256 GLU A CA 1
ATOM 2075 C C . GLU A 1 256 ? -58.392 0.349 83.403 1.00 55.47 256 GLU A C 1
ATOM 2077 O O . GLU A 1 256 ? -57.854 1.122 82.607 1.00 55.47 256 GLU A O 1
ATOM 2082 N N . GLU A 1 257 ? -59.571 0.566 83.976 1.00 50.16 257 GLU A N 1
ATOM 2083 C CA . GLU A 1 257 ? -60.425 1.746 83.944 1.00 50.16 257 GLU A CA 1
ATOM 2084 C C . GLU A 1 257 ? -59.610 3.044 84.089 1.00 50.16 257 GLU A C 1
ATOM 2086 O O . GLU A 1 257 ? -58.773 3.199 84.970 1.00 50.16 257 GLU A O 1
ATOM 2091 N N . SER A 1 258 ? -59.769 4.001 83.175 1.00 57.50 258 SER A N 1
ATOM 2092 C CA . SER A 1 258 ? -60.696 5.118 83.391 1.00 57.50 258 SER A CA 1
ATOM 2093 C C . SER A 1 258 ? -60.604 5.711 84.805 1.00 57.50 258 SER A C 1
ATOM 2095 O O . SER A 1 258 ? -61.466 5.441 85.636 1.00 57.50 258 SER A O 1
ATOM 2097 N N . SER A 1 259 ? -59.635 6.597 85.052 1.00 57.59 259 SER A N 1
ATOM 2098 C CA . SER A 1 259 ? -59.845 7.746 85.945 1.00 57.59 259 SER A CA 1
ATOM 2099 C C . SER A 1 259 ? -58.708 8.771 85.847 1.00 57.59 259 SER A C 1
ATOM 2101 O O . SER A 1 259 ? -57.591 8.483 86.258 1.00 57.59 259 SER A O 1
ATOM 2103 N N . CYS A 1 260 ? -59.069 9.977 85.387 1.00 42.56 260 CYS A N 1
ATOM 2104 C CA . CYS A 1 260 ? -58.448 11.277 85.689 1.00 42.56 260 CYS A CA 1
ATOM 2105 C C . CYS A 1 260 ? -57.020 11.540 85.137 1.00 42.56 260 CYS A C 1
ATOM 2107 O O . CYS A 1 260 ? -56.162 10.676 85.144 1.00 42.56 260 CYS A O 1
ATOM 2109 N N . CYS A 1 261 ? -56.650 12.712 84.626 1.00 40.03 261 CYS A N 1
ATOM 2110 C CA . CYS A 1 261 ? -57.255 14.030 84.710 1.00 40.03 261 CYS A CA 1
ATOM 2111 C C . CYS A 1 261 ? -56.944 14.842 83.441 1.00 40.03 261 CYS A C 1
ATOM 2113 O O . CYS A 1 261 ? -55.964 14.609 82.735 1.00 40.03 261 CYS A O 1
ATOM 2115 N N . THR A 1 262 ? -57.840 15.783 83.182 1.00 60.69 262 THR A N 1
ATOM 2116 C CA . THR A 1 262 ? -57.705 16.950 82.313 1.00 60.69 262 THR A CA 1
ATOM 2117 C C . THR A 1 262 ? -56.662 17.940 82.846 1.00 60.69 262 THR A C 1
ATOM 2119 O O . THR A 1 262 ? -56.348 17.895 84.031 1.00 60.69 262 THR A O 1
ATOM 2122 N N . GLU A 1 263 ? -56.268 18.885 81.980 1.00 50.84 263 GLU A N 1
ATOM 2123 C CA . GLU A 1 263 ? -55.482 20.108 82.261 1.00 50.84 263 GLU A CA 1
ATOM 2124 C C . GLU A 1 263 ? -53.959 19.872 82.385 1.00 50.84 263 GLU A C 1
ATOM 2126 O O . GLU A 1 263 ? -53.518 18.875 82.939 1.00 50.84 263 GLU A O 1
ATOM 2131 N N . THR A 1 264 ? -53.065 20.686 81.823 1.00 49.03 264 THR A N 1
ATOM 2132 C CA . THR A 1 264 ? -53.106 22.121 81.497 1.00 49.03 264 THR A CA 1
ATOM 2133 C C 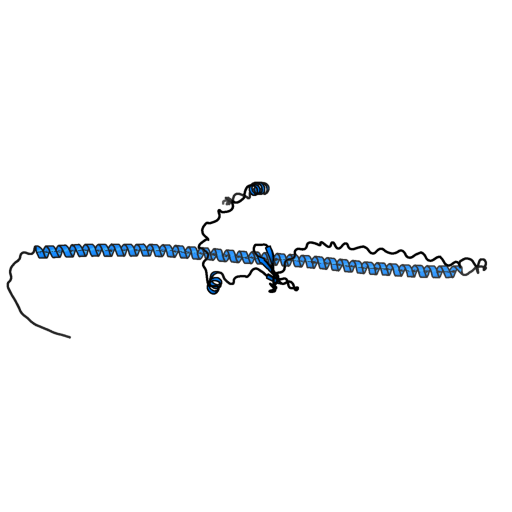. THR A 1 264 ? -52.225 22.457 80.287 1.00 49.03 264 THR A C 1
ATOM 2135 O O . THR A 1 264 ? -51.221 21.796 80.034 1.00 49.03 264 THR A O 1
ATOM 2138 N N . ASP A 1 265 ? -52.653 23.520 79.607 1.00 55.84 265 ASP A N 1
ATOM 2139 C CA . ASP A 1 265 ? -51.934 24.593 78.905 1.00 55.84 265 ASP A CA 1
ATOM 2140 C C . ASP A 1 265 ? -50.392 24.697 78.928 1.00 55.84 265 ASP A C 1
ATOM 2142 O O . ASP A 1 265 ? -49.706 24.243 79.838 1.00 55.84 265 ASP A O 1
ATOM 2146 N N . GLU A 1 266 ? -49.936 25.513 77.962 1.00 55.59 266 GLU A N 1
ATOM 2147 C CA . GLU A 1 266 ? -48.653 26.236 77.852 1.00 55.59 266 GLU A CA 1
ATOM 2148 C C . GLU A 1 266 ? -47.547 25.522 77.045 1.00 55.59 266 GLU A C 1
ATOM 2150 O O . GLU A 1 266 ? -47.282 24.343 77.217 1.00 55.59 266 GLU A O 1
ATOM 2155 N N . GLN A 1 267 ? -46.814 26.151 76.124 1.00 52.78 267 GLN A N 1
ATOM 2156 C CA . GLN A 1 267 ? -46.745 27.544 75.690 1.00 52.78 267 GLN A CA 1
ATOM 2157 C C . GLN A 1 267 ? -46.010 27.575 74.341 1.00 52.78 267 GLN A C 1
ATOM 2159 O O . GLN A 1 267 ? -45.057 26.835 74.099 1.00 52.78 267 GLN A O 1
ATOM 2164 N N . GLU A 1 268 ? -46.477 28.466 73.482 1.00 64.00 268 GLU A N 1
ATOM 2165 C CA . GLU A 1 268 ? -45.837 28.968 72.273 1.00 64.00 268 GLU A CA 1
ATOM 2166 C C . GLU A 1 268 ? -44.482 29.613 72.622 1.00 64.00 268 GLU A C 1
ATOM 2168 O O . GLU A 1 268 ? -44.444 30.550 73.416 1.00 64.00 268 GLU A O 1
ATOM 2173 N N . PHE A 1 269 ? -43.370 29.148 72.039 1.00 51.62 269 PHE A N 1
ATOM 2174 C CA . PHE A 1 269 ? -42.152 29.958 71.939 1.00 51.62 269 PHE A CA 1
ATOM 2175 C C . PHE A 1 269 ? -41.412 29.697 70.622 1.00 51.62 269 PHE A C 1
ATOM 2177 O O . PHE A 1 269 ? -41.236 28.557 70.194 1.00 51.62 269 PHE A O 1
ATOM 2184 N N . VAL A 1 270 ? -41.066 30.832 70.014 1.00 63.41 270 VAL A N 1
ATOM 2185 C CA . VAL A 1 270 ? -40.486 31.118 68.691 1.00 63.41 270 VAL A CA 1
ATOM 2186 C C . VAL A 1 270 ? -39.137 30.449 68.447 1.00 63.41 270 VAL A C 1
ATOM 2188 O O . VAL A 1 270 ? -38.312 30.434 69.387 1.00 63.41 270 VAL A O 1
#

Sequence (270 aa):
MDSIQRRSNFPTLLHPVEYYKYKKYFQPKLAPPRKKPANSFIQLSPAKFTEAFGLTISPPTISLGNSNSFTFCDGIWTVSHPKTKRHAARKSLTADRKDTTVEAPQRKCTPCRPRPRWEEICTSSPRPPKAASCFQDQEWELAQCRRGLREQYEKEKQEIEEMYRRKLQECERCHRELEETMRQEHEAKMNAQQSQVDALLIKCNELKGENNLLHIKVSKMMDMLAECAAEVNLQEAELAQVAQTLQQKKRCAPMEESSCCTETDEQEFV

Secondary structure (DSSP, 8-state):
---------S-----HHHHHHHHTT--PPPPP--SS--TT-----HHHHHHHH-S--PPPEEEETTTEEEEEETTEEEEE----------------------------PPPPPPPPS--------PPPTTTHHHHHHHHHHHHHHHHHHHHHHHHHHHHHHHHHHHHHHHHHHHHHHHHHHHHHHHHHHHHHHHHHHHHHHHHHHHHHHHHHHHHHHHHHHHHHHHHHHHHHHHHHHHHHHHHHHHHHHHHHS-----------------